Protein AF-A0A837I9F8-F1 (afdb_monomer_lite)

Secondary structure (DSSP, 8-state):
--GGGEEEEEEGGGTSTTS---EEEEEEEE-SHHHHHHHHHHHHHTT--EEEESS-TT----TT-EEEEEEEE-B--EEE-------PPPPP--PPPPTT---TT------GGGG----TTSPP--EEE-TBSBHHHHHHHHHHTT--S-GGGTT--SBHHHHHHHT-EETTEEGGGG--EEEEE-TTS-EEEEEGGGS--BTTB-THHHH--B-

Foldseek 3Di:
DPPVQKDAFCACLVQAPVSHAGGERIEHEDAEPVSVLVVLVVQVVVVFDEDEFESNDPDDHHRVHDGGYYYHLAHYDKDWDDDDDPDDDDDDDDDDDDPPPPPPPPDDDDQLVVVDDDPVVPDDIDMDTTQNYWLQVVQVVCVVVVHDDSVQCPPPGTGNQQCLAQQDGGRPDTNLVSAQWDWKQAPVSDIDIGGSVRQPDDHRHTPCVPRVIGD

Sequence (215 aa):
MGPERVKLDEPLSSHTTLKIGGPADLFYEAKNSGELIKAVRLARSFEVPVTVIAGGSNVLVGDLGIRGLTVANRGGKIEIREKKFLGFRKNKVIEVDSRWMVSNKGTMKYDFSDLDYDESDFPEVEVSIGSGVNLQLAMDKLFDEGITGLQWYARIPGSLGGAVFNNIHGGNHVFFEIVKDVVVLTQHGDVMKIPVKSMRFEYDKSRLQTSGEIV

pLDDT: mean 88.31, std 14.55, range [45.41, 98.62]

Structure (mmCIF, N/CA/C/O backbone):
data_AF-A0A837I9F8-F1
#
_entry.id   AF-A0A837I9F8-F1
#
loop_
_atom_site.group_PDB
_atom_site.id
_atom_site.type_symbol
_atom_site.label_atom_id
_atom_site.label_alt_id
_atom_site.label_comp_id
_atom_site.label_asym_id
_atom_site.label_entity_id
_atom_site.label_seq_id
_atom_site.pdbx_PDB_ins_code
_atom_site.Cartn_x
_atom_site.Cartn_y
_atom_site.Cartn_z
_atom_site.occupancy
_atom_site.B_iso_or_equiv
_atom_site.auth_seq_id
_atom_site.auth_comp_id
_atom_site.auth_asym_id
_atom_site.auth_atom_id
_atom_site.pdbx_PDB_model_num
ATOM 1 N N . MET A 1 1 ? -20.574 -3.757 4.049 1.00 59.03 1 MET A N 1
ATOM 2 C CA . MET A 1 1 ? -19.634 -4.369 5.006 1.00 59.03 1 MET A CA 1
ATOM 3 C C . MET A 1 1 ? -20.469 -5.372 5.773 1.00 59.03 1 MET A C 1
ATOM 5 O O . MET A 1 1 ? -21.493 -4.953 6.293 1.00 59.03 1 MET A O 1
ATOM 9 N N . GLY A 1 2 ? -20.168 -6.669 5.715 1.00 66.44 2 GLY A N 1
ATOM 10 C CA . GLY A 1 2 ? -20.885 -7.627 6.564 1.00 66.44 2 GLY A CA 1
ATOM 11 C C . GLY A 1 2 ? -20.528 -7.342 8.028 1.00 66.44 2 GLY A C 1
ATOM 12 O O . GLY A 1 2 ? -19.338 -7.126 8.286 1.00 66.44 2 GLY A O 1
ATOM 13 N N . PRO A 1 3 ? -21.497 -7.241 8.956 1.00 65.94 3 PRO A N 1
ATOM 14 C CA . PRO A 1 3 ? -21.232 -6.885 10.353 1.00 65.94 3 PRO A CA 1
ATOM 15 C C . PRO A 1 3 ? -20.242 -7.846 11.029 1.00 65.94 3 PRO A C 1
ATOM 17 O O . PRO A 1 3 ? -19.441 -7.419 11.850 1.00 65.94 3 PRO A O 1
ATOM 20 N N . GLU A 1 4 ? -20.201 -9.109 10.607 1.00 79.25 4 GLU A N 1
ATOM 21 C CA . GLU A 1 4 ? -19.287 -10.141 11.109 1.00 79.25 4 GLU A CA 1
ATOM 22 C C . GLU A 1 4 ? -17.805 -9.949 10.730 1.00 79.25 4 GLU A C 1
ATOM 24 O O . GLU A 1 4 ? -16.941 -10.664 11.232 1.00 79.25 4 GLU A O 1
ATOM 29 N N . ARG A 1 5 ? -17.486 -9.005 9.832 1.00 90.19 5 ARG A N 1
ATOM 30 C CA . ARG A 1 5 ? -16.109 -8.750 9.359 1.00 90.19 5 ARG A CA 1
ATOM 31 C C . ARG A 1 5 ? -15.437 -7.545 10.014 1.00 90.19 5 ARG A C 1
ATOM 33 O O . ARG A 1 5 ? -14.271 -7.286 9.714 1.00 90.19 5 ARG A O 1
ATOM 40 N N . VAL A 1 6 ? -16.160 -6.794 10.843 1.00 95.00 6 VAL A N 1
ATOM 41 C CA . VAL A 1 6 ? -15.595 -5.682 11.613 1.00 95.00 6 VAL A CA 1
ATOM 42 C C . VAL A 1 6 ? -15.223 -6.205 12.991 1.00 95.00 6 VAL A C 1
ATOM 44 O O . VAL A 1 6 ? -16.051 -6.804 13.672 1.00 95.00 6 VAL A O 1
ATOM 47 N N . LYS A 1 7 ? -13.972 -5.996 13.390 1.00 96.75 7 LYS A N 1
ATOM 48 C CA . LYS A 1 7 ? -13.473 -6.387 14.708 1.00 96.75 7 LYS A CA 1
ATOM 49 C C . LYS A 1 7 ? -13.392 -5.168 15.616 1.00 96.75 7 LYS A C 1
ATOM 51 O O . LYS A 1 7 ? -13.031 -4.091 15.146 1.00 96.75 7 LYS A O 1
ATOM 56 N N . LEU A 1 8 ? -13.725 -5.359 16.886 1.00 97.31 8 LEU A N 1
ATOM 57 C CA . LEU A 1 8 ? -13.592 -4.346 17.930 1.00 97.31 8 LEU A CA 1
ATOM 58 C C . LEU A 1 8 ? -12.292 -4.568 18.695 1.00 97.31 8 LEU A C 1
ATOM 60 O O . LEU A 1 8 ? -11.923 -5.720 18.927 1.00 97.31 8 LEU A O 1
ATOM 64 N N . ASP A 1 9 ? -11.630 -3.474 19.068 1.00 97.94 9 ASP A N 1
ATOM 65 C CA . ASP A 1 9 ? -10.395 -3.464 19.862 1.00 97.94 9 ASP A CA 1
ATOM 66 C C . ASP A 1 9 ? -9.298 -4.407 19.319 1.00 97.94 9 ASP A C 1
ATOM 68 O O . ASP A 1 9 ? -8.565 -5.052 20.070 1.00 97.94 9 ASP A O 1
ATOM 72 N N . GLU A 1 10 ? -9.175 -4.504 17.989 1.00 98.00 10 GLU A N 1
ATOM 73 C CA . GLU A 1 10 ? -8.226 -5.424 17.351 1.00 98.00 10 GLU A CA 1
ATOM 74 C C . GLU A 1 10 ? -6.783 -4.938 17.579 1.00 98.00 10 GLU A C 1
ATOM 76 O O . GLU A 1 10 ? -6.450 -3.815 17.184 1.00 98.00 10 GLU A O 1
ATOM 81 N N . PRO A 1 11 ? -5.889 -5.762 18.154 1.00 98.31 11 PRO A N 1
ATOM 82 C CA . PRO A 1 11 ? -4.515 -5.359 18.431 1.00 98.31 11 PRO A CA 1
ATOM 83 C C . PRO A 1 11 ? -3.708 -5.190 17.138 1.00 98.31 11 PRO A C 1
ATOM 85 O O . PRO A 1 11 ? -3.421 -6.158 16.424 1.00 98.31 11 PRO A O 1
ATOM 88 N N . LEU A 1 12 ? -3.264 -3.962 16.857 1.00 98.38 12 LEU A N 1
ATOM 89 C CA . LEU A 1 12 ? -2.523 -3.641 15.634 1.00 98.38 12 LEU A CA 1
ATOM 90 C C . LEU A 1 12 ? -1.122 -4.261 15.587 1.00 98.38 12 LEU A C 1
ATOM 92 O O . LEU A 1 12 ? -0.580 -4.427 14.495 1.00 98.38 12 LEU A O 1
ATOM 96 N N . SER A 1 13 ? -0.578 -4.723 16.713 1.00 97.88 13 SER A N 1
ATOM 97 C CA . SER A 1 13 ? 0.621 -5.576 16.757 1.00 97.88 13 SER A CA 1
ATOM 98 C C . SER A 1 13 ? 0.509 -6.840 15.890 1.00 97.88 13 SER A C 1
ATOM 100 O O . SER A 1 13 ? 1.507 -7.309 15.338 1.00 97.88 13 SER A O 1
ATOM 102 N N . SER A 1 14 ? -0.703 -7.358 15.667 1.00 97.06 14 SER A N 1
ATOM 103 C CA . SER A 1 14 ? -0.945 -8.485 14.750 1.00 97.06 14 SER A CA 1
ATOM 104 C C . SER A 1 14 ? -0.844 -8.092 13.269 1.00 97.06 14 SER A C 1
ATOM 106 O O . SER A 1 14 ? -0.724 -8.957 12.396 1.00 97.06 14 SER A O 1
ATOM 108 N N . HIS A 1 15 ? -0.852 -6.792 12.970 1.00 96.75 15 HIS A N 1
ATOM 109 C CA . HIS A 1 15 ? -0.952 -6.227 11.623 1.00 96.75 15 HIS A CA 1
ATOM 110 C C . HIS A 1 15 ? 0.253 -5.374 11.207 1.00 96.75 15 HIS A C 1
ATOM 112 O O . HIS A 1 15 ? 0.312 -4.964 10.048 1.00 96.75 15 HIS A O 1
ATOM 118 N N . THR A 1 16 ? 1.213 -5.143 12.104 1.00 96.75 16 THR A N 1
ATOM 119 C CA . THR A 1 16 ? 2.482 -4.461 11.816 1.00 96.75 16 THR A CA 1
ATOM 120 C C . THR A 1 16 ? 3.640 -5.454 11.719 1.00 96.75 16 THR A C 1
ATOM 122 O O . THR A 1 16 ? 3.614 -6.550 12.292 1.00 96.75 16 THR A O 1
ATOM 125 N N . THR A 1 17 ? 4.687 -5.091 10.975 1.00 95.50 17 THR A N 1
ATOM 126 C CA . THR A 1 17 ? 5.915 -5.905 10.894 1.00 95.50 17 THR A CA 1
ATOM 127 C C . THR A 1 17 ? 6.722 -5.852 12.184 1.00 95.50 17 THR A C 1
ATOM 129 O O . THR A 1 17 ? 7.314 -6.857 12.563 1.00 95.50 17 THR A O 1
ATOM 132 N N . LEU A 1 18 ? 6.689 -4.713 12.883 1.00 95.94 18 LEU A N 1
ATOM 133 C CA . LEU A 1 18 ? 7.364 -4.504 14.165 1.00 95.94 18 LEU A CA 1
ATOM 134 C C . LEU A 1 18 ? 6.710 -5.256 15.334 1.00 95.94 18 LEU A C 1
ATOM 136 O O . LEU A 1 18 ? 7.296 -5.312 16.409 1.00 95.94 18 LEU A O 1
ATOM 140 N N . LYS A 1 19 ? 5.519 -5.841 15.137 1.00 96.62 19 LYS A N 1
ATOM 141 C CA . LYS A 1 19 ? 4.766 -6.569 16.175 1.00 96.62 19 LYS A CA 1
ATOM 142 C C . LYS A 1 19 ? 4.435 -5.724 17.404 1.00 96.62 19 LYS A C 1
ATOM 144 O O . LYS A 1 19 ? 4.319 -6.233 18.513 1.00 96.62 19 LYS A O 1
ATOM 149 N N . ILE A 1 20 ? 4.214 -4.437 17.168 1.00 95.56 20 ILE A N 1
ATOM 150 C CA . ILE A 1 20 ? 3.802 -3.441 18.159 1.00 95.56 20 ILE A CA 1
ATOM 151 C C . ILE A 1 20 ? 2.580 -2.676 17.653 1.00 95.56 20 ILE A C 1
ATOM 153 O O . ILE A 1 20 ? 2.329 -2.618 16.444 1.00 95.56 20 ILE A O 1
ATOM 157 N N . GLY A 1 21 ? 1.823 -2.103 18.583 1.00 97.81 21 GLY A N 1
ATOM 158 C CA . GLY A 1 21 ? 0.601 -1.364 18.297 1.00 97.81 21 GLY A CA 1
ATOM 159 C C . GLY A 1 21 ? -0.558 -1.801 19.174 1.00 97.81 21 GLY A C 1
ATOM 160 O O . GLY A 1 21 ? -0.889 -2.988 19.223 1.00 97.81 21 GLY A O 1
ATOM 161 N N . GLY A 1 22 ? -1.173 -0.817 19.828 1.00 98.31 22 GLY A N 1
ATOM 162 C CA . GLY A 1 22 ? -2.395 -0.971 20.606 1.00 98.31 22 GLY A CA 1
ATOM 163 C C . GLY A 1 22 ? -3.637 -1.277 19.757 1.00 98.31 22 GLY A C 1
ATOM 164 O O . GLY A 1 22 ? -3.526 -1.583 18.565 1.00 98.31 22 GLY A O 1
ATOM 165 N N . PRO A 1 23 ? -4.833 -1.205 20.357 1.00 98.62 23 PRO A N 1
ATOM 166 C CA . PRO A 1 23 ? -6.074 -1.590 19.696 1.00 98.62 23 PRO A CA 1
ATOM 167 C C . PRO A 1 23 ? -6.529 -0.577 18.633 1.00 98.62 23 PRO A C 1
ATOM 169 O O . PRO A 1 23 ? -6.418 0.635 18.809 1.00 98.62 23 PRO A O 1
ATOM 172 N N . ALA A 1 24 ? -7.093 -1.065 17.534 1.00 98.50 24 ALA A N 1
ATOM 173 C CA . ALA A 1 24 ? -7.967 -0.270 16.677 1.00 98.50 24 ALA A CA 1
ATOM 174 C C . ALA A 1 24 ? -9.415 -0.407 17.161 1.00 98.50 24 ALA A C 1
ATOM 176 O O . ALA A 1 24 ? -9.890 -1.533 17.303 1.00 98.50 24 ALA A O 1
ATOM 177 N N . ASP A 1 25 ? -10.130 0.708 17.342 1.00 98.38 25 ASP A N 1
ATOM 178 C CA . ASP A 1 25 ? -11.531 0.694 17.816 1.00 98.38 25 ASP A CA 1
ATOM 179 C C . ASP A 1 25 ? -12.403 -0.180 16.929 1.00 98.38 25 ASP A C 1
ATOM 181 O O . ASP A 1 25 ? -13.210 -0.981 17.393 1.00 98.38 25 ASP A O 1
ATOM 185 N N . LEU A 1 26 ? -12.226 0.023 15.626 1.00 98.00 26 LEU A N 1
ATOM 186 C CA . LEU A 1 26 ? -12.870 -0.703 14.559 1.00 98.00 26 LEU A CA 1
ATOM 187 C C . LEU A 1 26 ? -11.772 -1.115 13.591 1.00 98.00 26 LEU A C 1
ATOM 189 O O . LEU A 1 26 ? -11.066 -0.272 13.036 1.00 98.00 26 LEU A O 1
ATOM 193 N N . PHE A 1 27 ? -11.652 -2.409 13.345 1.00 98.06 27 PHE A N 1
ATOM 194 C CA . PHE A 1 27 ? -10.737 -2.949 12.356 1.00 98.06 27 PHE A CA 1
ATOM 195 C C . PHE A 1 27 ? -11.509 -3.656 11.250 1.00 98.06 27 PHE A C 1
ATOM 197 O O . PHE A 1 27 ? -12.353 -4.518 11.506 1.00 98.06 27 PHE A O 1
ATOM 204 N N . TYR A 1 28 ? -11.202 -3.308 10.003 1.00 97.62 28 TYR A N 1
ATOM 205 C CA . TYR A 1 28 ? -11.796 -3.931 8.828 1.00 97.62 28 TYR A CA 1
ATOM 206 C C . TYR A 1 28 ? -10.726 -4.302 7.805 1.00 97.62 28 TYR A C 1
ATOM 208 O O . TYR A 1 28 ? -9.924 -3.470 7.390 1.00 97.62 28 TYR A O 1
ATOM 216 N N . GLU A 1 29 ? -10.745 -5.548 7.339 1.00 96.81 29 GLU A N 1
ATOM 217 C CA . GLU A 1 29 ? -9.885 -5.990 6.242 1.00 96.81 29 GLU A CA 1
ATOM 218 C C . GLU A 1 29 ? -10.623 -5.860 4.904 1.00 96.81 29 GLU A C 1
ATOM 220 O O . GLU A 1 29 ? -11.593 -6.584 4.643 1.00 96.81 29 GLU A O 1
ATOM 225 N N . ALA A 1 30 ? -10.153 -4.945 4.053 1.00 96.31 30 ALA A N 1
ATOM 226 C CA . ALA A 1 30 ? -10.671 -4.720 2.710 1.00 96.31 30 ALA A CA 1
ATOM 227 C C . ALA A 1 30 ? -9.910 -5.577 1.692 1.00 96.31 30 ALA A C 1
ATOM 229 O O . ALA A 1 30 ? -8.696 -5.445 1.545 1.00 96.31 30 ALA A O 1
ATOM 230 N N . LYS A 1 31 ? -10.635 -6.422 0.951 1.00 94.38 31 LYS A N 1
ATOM 231 C CA . LYS A 1 31 ? -10.039 -7.387 0.003 1.00 94.38 31 LYS A CA 1
ATOM 232 C C . LYS A 1 31 ? -9.894 -6.870 -1.428 1.00 94.38 31 LYS A C 1
ATOM 234 O O . LYS A 1 31 ? -9.344 -7.548 -2.293 1.00 94.38 31 LYS A O 1
ATOM 239 N N . ASN A 1 32 ? -10.459 -5.701 -1.707 1.00 93.88 32 ASN A N 1
ATOM 240 C CA . ASN A 1 32 ? -10.427 -5.038 -3.006 1.00 93.88 32 ASN A CA 1
ATOM 241 C C . ASN A 1 32 ? -10.797 -3.554 -2.853 1.00 93.88 32 ASN A C 1
ATOM 243 O O . ASN A 1 32 ? -11.325 -3.135 -1.820 1.00 93.88 32 ASN A O 1
ATOM 247 N N . SER A 1 33 ? -10.575 -2.778 -3.916 1.00 93.56 33 SER A N 1
ATOM 248 C CA . SER A 1 33 ? -10.879 -1.343 -3.963 1.00 93.56 33 SER A CA 1
ATOM 249 C C . SER A 1 33 ? -12.346 -1.033 -3.664 1.00 93.56 33 SER A C 1
ATOM 251 O O . SER A 1 33 ? -12.639 -0.080 -2.950 1.00 93.56 33 SER A O 1
ATOM 253 N N . GLY A 1 34 ? -13.281 -1.859 -4.140 1.00 94.81 34 GLY A N 1
ATOM 254 C CA . GLY A 1 34 ? -14.707 -1.682 -3.871 1.00 94.81 34 GLY A CA 1
ATOM 255 C C . GLY A 1 34 ? -15.046 -1.771 -2.382 1.00 94.81 34 GLY A C 1
ATOM 256 O O . GLY A 1 34 ? -15.833 -0.968 -1.883 1.00 94.81 34 GLY A O 1
ATOM 257 N N . GLU A 1 35 ? -14.450 -2.718 -1.657 1.00 95.81 35 GLU A N 1
ATOM 258 C CA . GLU A 1 35 ? -14.602 -2.824 -0.202 1.00 95.81 35 GLU A CA 1
ATOM 259 C C . GLU A 1 35 ? -13.947 -1.654 0.537 1.00 95.81 35 GLU A C 1
ATOM 261 O O . GLU A 1 35 ? -14.573 -1.102 1.440 1.00 95.81 35 GLU A O 1
ATOM 266 N N . LEU A 1 36 ? -12.738 -1.251 0.132 1.00 96.25 36 LEU A N 1
ATOM 267 C CA . LEU A 1 36 ? -12.031 -0.106 0.714 1.00 96.25 36 LEU A CA 1
ATOM 268 C C . LEU A 1 36 ? -12.856 1.178 0.570 1.00 96.25 36 LEU A C 1
ATOM 270 O O . LEU A 1 36 ? -13.140 1.847 1.560 1.00 96.25 36 LEU A O 1
ATOM 274 N N . ILE A 1 37 ? -13.311 1.481 -0.648 1.00 96.56 37 ILE A N 1
ATOM 275 C CA . ILE A 1 37 ? -14.110 2.676 -0.947 1.00 96.56 37 ILE A CA 1
ATOM 276 C C . ILE A 1 37 ? -15.401 2.679 -0.130 1.00 96.56 37 ILE A C 1
ATOM 278 O O . ILE A 1 37 ? -15.757 3.699 0.460 1.00 96.56 37 ILE A O 1
ATOM 282 N N . LYS A 1 38 ? -16.103 1.541 -0.068 1.00 96.06 38 LYS A N 1
ATOM 283 C CA . LYS A 1 38 ? -17.331 1.414 0.728 1.00 96.06 38 LYS A CA 1
ATOM 284 C C . LYS A 1 38 ? -17.066 1.656 2.214 1.00 96.06 38 LYS A C 1
ATOM 286 O O . LYS A 1 38 ? -17.840 2.375 2.836 1.00 96.06 38 LYS A O 1
ATOM 291 N N . ALA A 1 39 ? -15.990 1.090 2.764 1.00 95.88 39 ALA A N 1
ATOM 292 C CA . ALA A 1 39 ? -15.633 1.247 4.171 1.00 95.88 39 ALA A CA 1
ATOM 293 C C . ALA A 1 39 ? -15.299 2.698 4.530 1.00 95.88 39 ALA A C 1
ATOM 295 O O . ALA A 1 39 ? -15.852 3.241 5.484 1.00 95.88 39 ALA A O 1
ATOM 296 N N . VAL A 1 40 ? -14.465 3.348 3.717 1.00 96.56 40 VAL A N 1
ATOM 297 C CA . VAL A 1 40 ? -14.077 4.748 3.921 1.00 96.56 40 VAL A CA 1
ATOM 298 C C . VAL A 1 40 ? -15.288 5.674 3.817 1.00 96.56 40 VAL A C 1
ATOM 300 O O . VAL A 1 40 ? -15.482 6.524 4.683 1.00 96.56 40 VAL A O 1
ATOM 303 N N . ARG A 1 41 ? -16.124 5.516 2.779 1.00 96.69 41 ARG A N 1
ATOM 304 C CA . ARG A 1 41 ? -17.326 6.349 2.596 1.00 96.69 41 ARG A CA 1
ATOM 305 C C . ARG A 1 41 ? -18.302 6.195 3.758 1.00 96.69 41 ARG A C 1
ATOM 307 O O . ARG A 1 41 ? -18.824 7.197 4.236 1.00 96.69 41 ARG A O 1
ATOM 314 N N . LEU A 1 42 ? -18.520 4.964 4.223 1.00 95.38 42 LEU A N 1
ATOM 315 C CA . LEU A 1 42 ? -19.411 4.703 5.349 1.00 95.38 42 LEU A CA 1
ATOM 316 C C . LEU A 1 42 ? -18.896 5.368 6.627 1.00 95.38 42 LEU A C 1
ATOM 318 O O . LEU A 1 42 ? -19.636 6.120 7.250 1.00 95.38 42 LEU A O 1
ATOM 322 N N . ALA A 1 43 ? -17.627 5.157 6.982 1.00 95.62 43 ALA A N 1
ATOM 323 C CA . ALA A 1 43 ? -17.039 5.769 8.172 1.00 95.62 43 ALA A CA 1
ATOM 324 C C . ALA A 1 43 ? -17.124 7.301 8.13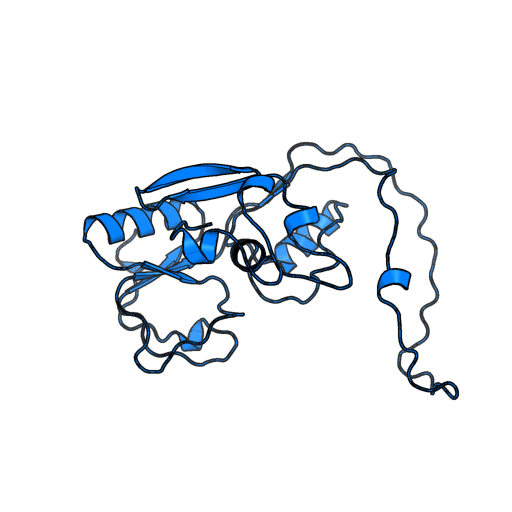1 1.00 95.62 43 ALA A C 1
ATOM 326 O O . ALA A 1 43 ? -17.587 7.914 9.089 1.00 95.62 43 ALA A O 1
ATOM 327 N N . ARG A 1 44 ? -16.796 7.912 6.985 1.00 94.50 44 ARG A N 1
ATOM 328 C CA . ARG A 1 44 ? -16.914 9.365 6.803 1.00 94.50 44 ARG A CA 1
ATOM 329 C C . ARG A 1 44 ? -18.349 9.875 6.925 1.00 94.50 44 ARG A C 1
ATOM 331 O O . ARG A 1 44 ? -18.540 10.956 7.464 1.00 94.50 44 ARG A O 1
ATOM 338 N N . SER A 1 45 ? -19.353 9.112 6.481 1.00 95.56 45 SER A N 1
ATOM 339 C CA . SER A 1 45 ? -20.765 9.509 6.630 1.00 95.56 45 SER A CA 1
ATOM 340 C C . SER A 1 45 ? -21.252 9.545 8.084 1.00 95.56 45 SER A C 1
ATOM 342 O O . SER A 1 45 ? -22.249 10.197 8.368 1.00 95.56 45 SER A O 1
ATOM 344 N N . PHE A 1 46 ? -20.533 8.878 8.991 1.00 95.94 46 PHE A N 1
ATOM 345 C CA . PHE A 1 46 ? -20.757 8.910 10.438 1.00 95.94 46 PHE A CA 1
ATOM 346 C C . PHE A 1 46 ? -19.695 9.734 11.181 1.00 95.94 46 PHE A C 1
ATOM 348 O O . PHE A 1 46 ? -19.568 9.601 12.394 1.00 95.94 46 PHE A O 1
ATOM 355 N N . GLU A 1 47 ? -18.896 10.532 10.462 1.00 96.31 47 GLU A N 1
ATOM 356 C CA . GLU A 1 47 ? -17.818 11.355 11.033 1.00 96.31 47 GLU A CA 1
ATOM 357 C C . GLU A 1 47 ? -16.765 10.545 11.816 1.00 96.31 47 GLU A C 1
ATOM 359 O O . GLU A 1 47 ? -16.053 11.063 12.676 1.00 96.31 47 GLU A O 1
ATOM 364 N N . VAL A 1 48 ? -16.622 9.257 11.493 1.00 96.75 48 VAL A N 1
ATOM 365 C CA . VAL A 1 48 ? -15.619 8.376 12.095 1.00 96.75 48 VAL A CA 1
ATOM 366 C C . VAL A 1 48 ? -14.285 8.574 11.366 1.00 96.75 48 VAL A C 1
ATOM 368 O O . VAL A 1 48 ? -14.234 8.397 10.141 1.00 96.75 48 VAL A O 1
ATOM 371 N N . PRO A 1 49 ? -13.186 8.906 12.074 1.00 96.38 49 PRO A N 1
ATOM 372 C CA . PRO A 1 49 ? -11.878 9.054 11.449 1.00 96.38 49 PRO A CA 1
ATOM 373 C C . PRO A 1 49 ? -11.407 7.717 10.875 1.00 96.38 49 PRO A C 1
ATOM 375 O O . PRO A 1 49 ? -11.667 6.654 11.440 1.00 96.38 49 PRO A O 1
ATOM 378 N N . VAL A 1 50 ? -10.719 7.775 9.734 1.00 97.19 50 VAL A N 1
ATOM 379 C CA . VAL A 1 50 ? -10.254 6.584 9.018 1.00 97.19 50 VAL A CA 1
ATOM 380 C C . VAL A 1 50 ? -8.742 6.600 8.906 1.00 97.19 50 VAL A C 1
ATOM 382 O O . VAL A 1 50 ? -8.171 7.555 8.384 1.00 97.19 50 VAL A O 1
ATOM 385 N N . THR A 1 51 ? -8.113 5.503 9.314 1.00 97.69 51 THR A N 1
ATOM 386 C CA . THR A 1 51 ? -6.708 5.217 9.019 1.00 97.69 51 THR A CA 1
ATOM 387 C C . THR A 1 51 ? -6.627 4.015 8.094 1.00 97.69 51 THR A C 1
ATOM 389 O O . THR A 1 51 ? -7.221 2.973 8.363 1.00 97.69 51 THR A O 1
ATOM 392 N N . VAL A 1 52 ? -5.886 4.137 6.995 1.00 97.44 52 VAL A N 1
ATOM 393 C CA . VAL A 1 52 ? -5.637 3.012 6.090 1.00 97.44 52 VAL A CA 1
ATOM 394 C C . VAL A 1 52 ? -4.237 2.483 6.343 1.00 97.44 52 VAL A C 1
ATOM 396 O O . VAL A 1 52 ? -3.260 3.224 6.283 1.00 97.44 52 VAL A O 1
ATOM 399 N N . ILE A 1 53 ? -4.145 1.184 6.595 1.00 96.56 53 ILE A N 1
ATOM 400 C CA . ILE A 1 53 ? -2.887 0.443 6.609 1.00 96.56 53 ILE A CA 1
ATOM 401 C C . ILE A 1 53 ? -2.953 -0.654 5.550 1.00 96.56 53 ILE A C 1
ATOM 403 O O . ILE A 1 53 ? -4.024 -1.021 5.080 1.00 96.56 53 ILE A O 1
ATOM 407 N N . ALA A 1 54 ? -1.809 -1.207 5.170 1.00 94.75 54 ALA A N 1
ATOM 408 C CA . ALA A 1 54 ? -1.761 -2.386 4.308 1.00 94.75 54 ALA A CA 1
ATOM 409 C C . ALA A 1 54 ? -1.098 -3.558 5.042 1.00 94.75 54 ALA A C 1
ATOM 411 O O . ALA A 1 54 ? -1.698 -4.173 5.926 1.00 94.75 54 ALA A O 1
ATOM 412 N N . GLY A 1 55 ? 0.164 -3.844 4.708 1.00 91.12 55 GLY A N 1
ATOM 413 C CA . GLY A 1 55 ? 0.996 -4.822 5.415 1.00 91.12 55 GLY A CA 1
ATOM 414 C C . GLY A 1 55 ? 1.649 -4.293 6.697 1.00 91.12 55 GLY A C 1
ATOM 415 O O . GLY A 1 55 ? 2.320 -5.059 7.377 1.00 91.12 55 GLY A O 1
ATOM 416 N N . GLY A 1 56 ? 1.496 -2.998 7.002 1.00 95.25 56 GLY A N 1
ATOM 417 C CA . GLY A 1 56 ? 2.041 -2.386 8.216 1.00 95.25 56 GLY A CA 1
ATOM 418 C C . GLY A 1 56 ? 3.572 -2.424 8.309 1.00 95.25 56 GLY A C 1
ATOM 419 O O . GLY A 1 56 ? 4.106 -2.514 9.411 1.00 95.25 56 GLY A O 1
ATOM 420 N N . SER A 1 57 ? 4.272 -2.398 7.166 1.00 96.38 57 SER A N 1
ATOM 421 C CA . SER A 1 57 ? 5.737 -2.497 7.096 1.00 96.38 57 SER A CA 1
ATOM 422 C C . SER A 1 57 ? 6.487 -1.191 7.348 1.00 96.38 57 SER A C 1
ATOM 424 O O . SER A 1 57 ? 7.680 -1.238 7.626 1.00 96.38 57 SER A O 1
ATOM 426 N N . ASN A 1 58 ? 5.793 -0.053 7.270 1.00 96.12 58 ASN A N 1
ATOM 427 C CA . ASN A 1 58 ? 6.356 1.283 7.459 1.00 96.12 58 ASN A CA 1
ATOM 428 C C . ASN A 1 58 ? 5.468 2.141 8.377 1.00 96.12 58 ASN A C 1
ATOM 430 O O . ASN A 1 58 ? 5.130 3.276 8.057 1.00 96.12 58 ASN A O 1
ATOM 434 N N . VAL A 1 59 ? 4.983 1.557 9.476 1.00 95.56 59 VAL A N 1
ATOM 435 C CA . VAL A 1 59 ? 4.158 2.267 10.463 1.00 95.56 59 VAL A CA 1
ATOM 436 C C . VAL A 1 59 ? 4.615 1.931 11.875 1.00 95.56 59 VAL A C 1
ATOM 438 O O . VAL A 1 59 ? 4.988 0.794 12.165 1.00 95.56 59 VAL A O 1
ATOM 441 N N . LEU A 1 60 ? 4.534 2.927 12.755 1.00 96.75 60 LEU A N 1
ATOM 442 C CA . LEU A 1 60 ? 4.754 2.792 14.188 1.00 96.75 60 LEU A CA 1
ATOM 443 C C . LEU A 1 60 ? 3.455 3.156 14.904 1.00 96.75 60 LEU A C 1
ATOM 445 O O . LEU A 1 60 ? 3.032 4.309 14.885 1.00 96.75 60 LEU A O 1
ATOM 449 N N . VAL A 1 61 ? 2.811 2.161 15.505 1.00 97.62 61 VAL A N 1
ATOM 450 C CA . VAL A 1 61 ? 1.552 2.342 16.229 1.00 97.62 61 VAL A CA 1
ATOM 451 C C . VAL A 1 61 ? 1.855 2.313 17.722 1.00 97.62 61 VAL A C 1
ATOM 453 O O . VAL A 1 61 ? 2.481 1.369 18.200 1.00 97.62 61 VAL A O 1
ATOM 456 N N . GLY A 1 62 ? 1.433 3.348 18.448 1.00 97.81 62 GLY A N 1
ATOM 457 C CA . GLY A 1 62 ? 1.595 3.417 19.901 1.00 97.81 62 GLY A CA 1
ATOM 458 C C . GLY A 1 62 ? 0.634 2.491 20.653 1.00 97.81 62 GLY A C 1
ATOM 459 O O . GLY A 1 62 ? -0.341 1.992 20.089 1.00 97.81 62 GLY A O 1
ATOM 460 N N . ASP A 1 63 ? 0.874 2.300 21.949 1.00 97.94 63 ASP A N 1
ATOM 461 C CA . ASP A 1 63 ? 0.092 1.382 22.796 1.00 97.94 63 ASP A CA 1
ATOM 462 C C . ASP A 1 63 ? -1.364 1.823 23.006 1.00 97.94 63 ASP A C 1
ATOM 464 O O . ASP A 1 63 ? -2.235 0.994 23.256 1.00 97.94 63 ASP A O 1
ATOM 468 N N . LEU A 1 64 ? -1.651 3.119 22.844 1.00 98.06 64 LEU A N 1
ATOM 469 C CA . LEU A 1 64 ? -3.021 3.649 22.851 1.00 98.06 64 LEU A CA 1
ATOM 470 C C . LEU A 1 64 ? -3.808 3.297 21.578 1.00 98.06 64 LEU A C 1
ATOM 472 O O . LEU A 1 64 ? -5.019 3.511 21.532 1.00 98.06 64 LEU A O 1
ATOM 476 N N . GLY A 1 65 ? -3.133 2.759 20.558 1.00 98.00 65 GLY A N 1
ATOM 477 C CA . GLY A 1 65 ? -3.761 2.297 19.330 1.00 98.00 65 GLY A CA 1
ATOM 478 C C . GLY A 1 65 ? -4.239 3.421 18.411 1.00 98.00 65 GLY A C 1
ATOM 479 O O . GLY A 1 65 ? -3.647 4.501 18.368 1.00 98.00 65 GLY A O 1
ATOM 480 N N . ILE A 1 66 ? -5.282 3.144 17.625 1.00 98.38 66 ILE A N 1
ATOM 481 C CA . ILE A 1 66 ? -5.817 4.059 16.606 1.00 98.38 66 ILE A CA 1
ATOM 482 C C . ILE A 1 66 ? -7.319 4.230 16.808 1.00 98.38 66 ILE A C 1
ATOM 484 O O . ILE A 1 66 ? -8.069 3.257 16.745 1.00 98.38 66 ILE A O 1
ATOM 488 N N . ARG A 1 67 ? -7.753 5.485 16.980 1.00 98.25 67 ARG A N 1
ATOM 489 C CA . ARG A 1 67 ? -9.172 5.819 17.124 1.00 98.25 67 ARG A CA 1
ATOM 490 C C . ARG A 1 67 ? -9.906 5.807 15.783 1.00 98.25 67 ARG A C 1
ATOM 492 O O . ARG A 1 67 ? -9.361 6.231 14.764 1.00 98.25 67 ARG A O 1
ATOM 499 N N . GLY A 1 68 ? -11.166 5.387 15.810 1.00 98.00 68 GLY A N 1
ATOM 500 C CA . GLY A 1 68 ? -12.031 5.255 14.642 1.00 98.00 68 GLY A CA 1
ATOM 501 C C . GLY A 1 68 ? -11.799 3.967 13.856 1.00 98.00 68 GLY A C 1
ATOM 502 O O . GLY A 1 68 ? -11.505 2.912 14.414 1.00 98.00 68 GLY A O 1
ATOM 503 N N . LEU A 1 69 ? -11.981 4.043 12.539 1.00 98.00 69 LEU A N 1
ATOM 504 C CA . LEU A 1 69 ? -11.870 2.893 11.650 1.00 98.00 69 LEU A CA 1
ATOM 505 C C . LEU A 1 69 ? -10.447 2.749 11.113 1.00 98.00 69 LEU A C 1
ATOM 507 O O . LEU A 1 69 ? -9.985 3.558 10.311 1.00 98.00 69 LEU A O 1
ATOM 511 N N . THR A 1 70 ? -9.792 1.648 11.464 1.00 98.50 70 THR A N 1
ATOM 512 C CA . THR A 1 70 ? -8.591 1.185 10.771 1.00 98.50 70 THR A CA 1
ATOM 513 C C . THR A 1 70 ? -8.975 0.200 9.670 1.00 98.50 70 THR A C 1
ATOM 515 O O . THR A 1 70 ? -9.544 -0.861 9.934 1.00 98.50 70 THR A O 1
ATOM 518 N N . VAL A 1 71 ? -8.650 0.531 8.419 1.00 97.81 71 VAL A N 1
ATOM 519 C CA . VAL A 1 71 ? -8.861 -0.356 7.269 1.00 97.81 71 VAL A CA 1
ATOM 520 C C . VAL A 1 71 ? -7.534 -0.954 6.824 1.00 97.81 71 VAL A C 1
ATOM 522 O O . VAL A 1 71 ? -6.656 -0.233 6.358 1.00 97.81 71 VAL A O 1
ATOM 525 N N . ALA A 1 72 ? -7.401 -2.276 6.908 1.00 97.38 72 ALA A N 1
ATOM 526 C CA . ALA A 1 72 ? -6.299 -3.004 6.293 1.00 97.38 72 ALA A CA 1
ATOM 527 C C . ALA A 1 72 ? -6.625 -3.306 4.821 1.00 97.38 72 ALA A C 1
ATOM 529 O O . ALA A 1 72 ? -7.424 -4.195 4.524 1.00 97.38 72 ALA A O 1
ATOM 530 N N . ASN A 1 73 ? -6.015 -2.571 3.894 1.00 97.31 73 ASN A N 1
ATOM 531 C CA . ASN A 1 73 ? -6.136 -2.785 2.453 1.00 97.31 73 ASN A CA 1
ATOM 532 C C . ASN A 1 73 ? -5.247 -3.963 2.018 1.00 97.31 73 ASN A C 1
ATOM 534 O O . ASN A 1 73 ? -4.022 -3.835 1.945 1.00 97.31 73 ASN A O 1
ATOM 538 N N . ARG A 1 74 ? -5.858 -5.127 1.778 1.00 94.19 74 ARG A N 1
ATOM 539 C CA . ARG A 1 74 ? -5.175 -6.405 1.532 1.00 94.19 74 ARG A CA 1
ATOM 540 C C . ARG A 1 74 ? -5.836 -7.151 0.382 1.00 94.19 74 ARG A C 1
ATOM 542 O O . ARG A 1 74 ? -6.772 -7.921 0.571 1.00 94.19 74 ARG A O 1
ATOM 549 N N . GLY A 1 75 ? -5.321 -6.938 -0.818 1.00 88.56 75 GLY A N 1
ATOM 550 C CA . GLY A 1 75 ? -5.818 -7.567 -2.033 1.00 88.56 75 GLY A CA 1
ATOM 551 C C . GLY A 1 75 ? -6.067 -6.571 -3.154 1.00 88.56 75 GLY A C 1
ATOM 552 O O . GLY A 1 75 ? -5.610 -5.431 -3.141 1.00 88.56 75 GLY A O 1
ATOM 553 N N . GLY A 1 76 ? -6.776 -7.035 -4.170 1.00 93.50 76 GLY A N 1
ATOM 554 C CA . GLY A 1 76 ? -6.912 -6.335 -5.435 1.00 93.50 76 GLY A CA 1
ATOM 555 C C . GLY A 1 76 ? -6.672 -7.284 -6.596 1.00 93.50 76 GLY A C 1
ATOM 556 O O . GLY A 1 76 ? -6.649 -8.502 -6.429 1.00 93.50 76 GLY A O 1
ATOM 557 N N . LYS A 1 77 ? -6.535 -6.705 -7.783 1.00 95.25 77 LYS A N 1
ATOM 558 C CA . LYS A 1 77 ? -6.316 -7.437 -9.027 1.00 95.25 77 LYS A CA 1
ATOM 559 C C . LYS A 1 77 ? -5.077 -6.897 -9.723 1.00 95.25 77 LYS A C 1
ATOM 561 O O . LYS A 1 77 ? -4.698 -5.750 -9.491 1.00 95.25 77 LYS A O 1
ATOM 566 N N . ILE A 1 78 ? -4.483 -7.743 -10.552 1.00 96.19 78 ILE A N 1
ATOM 567 C CA . ILE A 1 78 ? -3.455 -7.380 -11.523 1.00 96.19 78 ILE A CA 1
ATOM 568 C C . ILE A 1 78 ? -4.101 -7.588 -12.891 1.00 96.19 78 ILE A C 1
ATOM 570 O O . ILE A 1 78 ? -4.577 -8.685 -13.181 1.00 96.19 78 ILE A O 1
ATOM 574 N N . GLU A 1 79 ? -4.170 -6.537 -13.697 1.00 95.19 79 GLU A N 1
ATOM 575 C CA . GLU A 1 79 ? -4.754 -6.551 -15.038 1.00 95.19 79 GLU A CA 1
ATOM 576 C C . GLU A 1 79 ? -3.701 -6.075 -16.040 1.00 95.19 79 GLU A C 1
ATOM 578 O O . GLU A 1 79 ? -3.257 -4.928 -15.991 1.00 95.19 79 GLU A O 1
ATOM 583 N N . ILE A 1 80 ? -3.299 -6.964 -16.946 1.00 93.19 80 ILE A N 1
ATOM 584 C CA . ILE A 1 80 ? -2.335 -6.682 -18.015 1.00 93.19 80 ILE A CA 1
ATOM 585 C C . ILE A 1 80 ? -3.140 -6.312 -19.263 1.00 93.19 80 ILE A C 1
ATOM 587 O O . ILE A 1 80 ? -3.969 -7.106 -19.706 1.00 93.19 80 ILE A O 1
ATOM 591 N N . ARG A 1 81 ? -2.945 -5.104 -19.805 1.00 84.00 81 ARG A N 1
ATOM 592 C CA . ARG A 1 81 ? -3.832 -4.557 -20.849 1.00 84.00 81 ARG A CA 1
ATOM 593 C C . ARG A 1 81 ? -3.490 -5.019 -22.261 1.00 84.00 81 ARG A C 1
ATOM 595 O O . ARG A 1 81 ? -4.395 -5.408 -22.986 1.00 84.00 81 ARG A O 1
ATOM 602 N N . GLU A 1 82 ? -2.217 -5.035 -22.640 1.00 71.44 82 GLU A N 1
ATOM 603 C CA . GLU A 1 82 ? -1.761 -5.579 -23.924 1.00 71.44 82 GLU A CA 1
ATOM 604 C C . GLU A 1 82 ? -0.362 -6.176 -23.773 1.00 71.44 82 GLU A C 1
ATOM 606 O O . GLU A 1 82 ? 0.518 -5.558 -23.180 1.00 71.44 82 GLU A O 1
ATOM 611 N N . LYS A 1 83 ? -0.140 -7.368 -24.336 1.00 63.50 83 LYS A N 1
ATOM 612 C CA . LYS A 1 83 ? 1.188 -7.979 -24.438 1.00 63.50 83 LYS A CA 1
ATOM 613 C C . LYS A 1 83 ? 1.617 -8.034 -25.895 1.00 63.50 83 LYS A C 1
ATOM 615 O O . LYS A 1 83 ? 0.999 -8.738 -26.691 1.00 63.50 83 LYS A O 1
ATOM 620 N N . LYS A 1 84 ? 2.716 -7.364 -26.237 1.00 60.97 84 LYS A N 1
ATOM 621 C CA . LYS A 1 84 ? 3.435 -7.628 -27.488 1.00 60.97 84 LYS A CA 1
ATOM 622 C C . LYS A 1 84 ? 4.556 -8.614 -27.188 1.00 60.97 84 LYS A C 1
ATOM 624 O O . LYS A 1 84 ? 5.567 -8.252 -26.602 1.00 60.97 84 LYS A O 1
ATOM 629 N N . PHE A 1 85 ? 4.348 -9.879 -27.539 1.00 57.38 85 PHE A N 1
ATOM 630 C CA . PHE A 1 85 ? 5.351 -10.917 -27.317 1.00 57.38 85 PHE A CA 1
ATOM 631 C C . PHE A 1 85 ? 6.458 -10.806 -28.372 1.00 57.38 85 PHE A C 1
ATOM 633 O O . PHE A 1 85 ? 6.190 -10.973 -29.560 1.00 57.38 85 PHE A O 1
ATOM 640 N N . LEU A 1 86 ? 7.692 -10.526 -27.946 1.00 55.47 86 LEU A N 1
ATOM 641 C CA . LEU A 1 86 ? 8.843 -10.311 -28.839 1.00 55.47 86 LEU A CA 1
ATOM 642 C C . LEU A 1 86 ? 9.804 -11.513 -28.926 1.00 55.47 86 LEU A C 1
ATOM 644 O O . LEU A 1 86 ? 10.888 -11.409 -29.494 1.00 55.47 86 LEU A O 1
ATOM 648 N N . GLY A 1 87 ? 9.374 -12.687 -28.451 1.00 54.81 87 GLY A N 1
ATOM 649 C CA . GLY A 1 87 ? 10.174 -13.913 -28.478 1.00 54.81 87 GLY A CA 1
ATOM 650 C C . GLY A 1 87 ? 11.213 -13.980 -27.354 1.00 54.81 87 GLY A C 1
ATOM 651 O O . GLY A 1 87 ? 11.467 -13.009 -26.648 1.00 54.81 87 GLY A O 1
ATOM 652 N N . PHE A 1 88 ? 11.814 -15.156 -27.169 1.00 51.62 88 PHE A N 1
ATOM 653 C CA . PHE A 1 88 ? 12.857 -15.374 -26.165 1.00 51.62 88 PHE A CA 1
ATOM 654 C C . PHE A 1 88 ? 14.242 -15.061 -26.751 1.00 51.62 88 PHE A C 1
ATOM 656 O O . PHE A 1 88 ? 14.647 -15.676 -27.740 1.00 51.62 88 PHE A O 1
ATOM 663 N N . ARG A 1 89 ? 15.013 -14.162 -26.121 1.00 53.75 89 ARG A N 1
ATOM 664 C CA . ARG A 1 89 ? 16.469 -14.094 -26.343 1.00 53.75 89 ARG A CA 1
ATOM 665 C C . ARG A 1 89 ? 17.144 -15.207 -25.537 1.00 53.75 89 ARG A C 1
ATOM 667 O O . ARG A 1 89 ? 16.758 -15.498 -24.411 1.00 53.75 89 ARG A O 1
ATOM 674 N N . LYS A 1 90 ? 18.147 -15.856 -26.134 1.00 48.41 90 LYS A N 1
ATOM 675 C CA . LYS A 1 90 ? 18.945 -16.911 -25.490 1.00 48.41 90 LYS A CA 1
ATOM 676 C C . LYS A 1 90 ? 19.547 -16.365 -24.188 1.00 48.41 90 LYS A C 1
ATOM 678 O O . LYS A 1 90 ? 20.270 -15.373 -24.235 1.00 48.41 90 LYS A O 1
ATOM 683 N N . ASN A 1 91 ? 19.282 -17.019 -23.057 1.00 55.56 91 ASN A N 1
ATOM 684 C CA . ASN A 1 91 ? 19.895 -16.652 -21.782 1.00 55.56 91 ASN A CA 1
ATOM 685 C C . ASN A 1 91 ? 21.420 -16.747 -21.899 1.00 55.56 91 ASN A C 1
ATOM 687 O O . ASN A 1 91 ? 21.961 -17.801 -22.247 1.00 55.56 91 ASN A O 1
ATOM 691 N N . LYS A 1 92 ? 22.120 -15.651 -21.599 1.00 50.56 92 LYS A N 1
ATOM 692 C CA . LYS A 1 92 ? 23.555 -15.700 -21.329 1.00 50.56 92 LYS A CA 1
ATOM 693 C C . LYS A 1 92 ? 23.713 -16.374 -19.969 1.00 50.56 92 LYS A C 1
ATOM 695 O O . LYS A 1 92 ? 23.201 -15.870 -18.975 1.00 50.56 92 LYS A O 1
ATOM 700 N N . VAL A 1 93 ? 24.372 -17.528 -19.929 1.00 62.19 93 VAL A N 1
ATO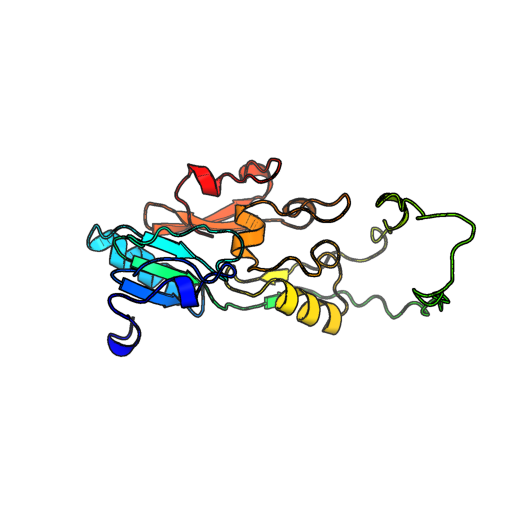M 701 C CA . VAL A 1 93 ? 24.744 -18.152 -18.656 1.00 62.19 93 VAL A CA 1
ATOM 702 C C . VAL A 1 93 ? 25.789 -17.245 -18.016 1.00 62.19 93 VAL A C 1
ATOM 704 O O . VAL A 1 93 ? 26.878 -17.075 -18.562 1.00 62.19 93 VAL A O 1
ATOM 707 N N . ILE A 1 94 ? 25.425 -16.608 -16.907 1.00 65.81 94 ILE A N 1
ATOM 708 C CA . ILE A 1 94 ? 26.363 -15.885 -16.054 1.00 65.81 94 ILE A CA 1
ATOM 709 C C . ILE A 1 94 ? 26.784 -16.886 -14.983 1.00 65.81 94 ILE A C 1
ATOM 711 O O . ILE A 1 94 ? 25.964 -17.283 -14.156 1.00 65.81 94 ILE A O 1
ATOM 715 N N . GLU A 1 95 ? 28.034 -17.343 -15.031 1.00 57.09 95 GLU A N 1
ATOM 716 C CA . GLU A 1 95 ? 28.613 -18.073 -13.906 1.00 57.09 95 GLU A CA 1
ATOM 717 C C . GLU A 1 95 ? 28.677 -17.120 -12.713 1.00 57.09 95 GLU A C 1
ATOM 719 O O . GLU A 1 95 ? 29.283 -16.051 -12.784 1.00 57.09 95 GLU A O 1
ATOM 724 N N . VAL A 1 96 ? 27.985 -17.484 -11.635 1.00 57.25 96 VAL A N 1
ATOM 725 C CA . VAL A 1 96 ? 27.979 -16.717 -10.393 1.00 57.25 96 VAL A CA 1
ATOM 726 C C . VAL A 1 96 ? 28.872 -17.455 -9.412 1.00 57.25 96 VAL A C 1
ATOM 728 O O . VAL A 1 96 ? 28.584 -18.598 -9.048 1.00 57.25 96 VAL A O 1
ATOM 731 N N . ASP A 1 97 ? 29.953 -16.811 -8.982 1.00 54.88 97 ASP A N 1
ATOM 732 C CA . ASP A 1 97 ? 30.803 -17.359 -7.935 1.00 54.88 97 ASP A CA 1
ATOM 733 C C . ASP A 1 97 ? 30.001 -17.547 -6.642 1.00 54.88 97 ASP A C 1
ATOM 735 O O . ASP A 1 97 ? 29.150 -16.734 -6.262 1.00 54.88 97 ASP A O 1
ATOM 739 N N . SER A 1 98 ? 30.284 -18.634 -5.927 1.00 51.59 98 SER A N 1
ATOM 740 C CA . SER A 1 98 ? 29.683 -18.852 -4.615 1.00 51.59 98 SER A CA 1
ATOM 741 C C . SER A 1 98 ? 30.052 -17.709 -3.654 1.00 51.59 98 SER A C 1
ATOM 743 O O . SER A 1 98 ? 31.197 -17.259 -3.604 1.00 51.59 98 SER A O 1
ATOM 745 N N . ARG A 1 99 ? 29.088 -17.270 -2.828 1.00 48.00 99 ARG A N 1
ATOM 746 C CA . ARG A 1 99 ? 29.257 -16.210 -1.805 1.00 48.00 99 ARG A CA 1
ATOM 747 C C . ARG A 1 99 ? 30.457 -16.444 -0.866 1.00 48.00 99 ARG A C 1
ATOM 749 O O . ARG A 1 99 ? 30.926 -15.508 -0.231 1.00 48.00 99 ARG A O 1
ATOM 756 N N . TRP A 1 100 ? 30.918 -17.690 -0.765 1.00 48.22 100 TRP A N 1
ATOM 757 C CA . TRP A 1 100 ? 32.000 -18.159 0.102 1.00 48.22 100 TRP A CA 1
ATOM 758 C C . TRP A 1 100 ? 33.357 -18.308 -0.607 1.00 48.22 100 TRP A C 1
ATOM 760 O O . TRP A 1 100 ? 34.226 -19.042 -0.143 1.00 48.22 100 TRP A O 1
ATOM 770 N N . MET A 1 101 ? 33.590 -17.580 -1.698 1.00 45.41 101 MET A N 1
ATOM 771 C CA . MET A 1 101 ? 34.953 -17.318 -2.157 1.00 45.41 101 MET A CA 1
ATOM 772 C C . MET A 1 101 ? 35.595 -16.308 -1.199 1.00 45.41 101 MET A C 1
ATOM 774 O O . MET A 1 101 ? 35.166 -15.156 -1.126 1.00 45.41 101 MET A O 1
ATOM 778 N N . VAL A 1 102 ? 36.609 -16.738 -0.441 1.00 45.41 102 VAL A N 1
ATOM 779 C CA . VAL A 1 102 ? 37.436 -15.841 0.380 1.00 45.41 102 VAL A CA 1
ATOM 780 C C . VAL A 1 102 ? 38.112 -14.852 -0.568 1.00 45.41 102 VAL A C 1
ATOM 782 O O . VAL A 1 102 ? 39.124 -15.143 -1.201 1.00 45.41 102 VAL A O 1
ATOM 785 N N . SER A 1 103 ? 37.499 -13.682 -0.722 1.00 49.75 103 SER A N 1
ATOM 786 C CA . SER A 1 103 ? 38.075 -12.574 -1.463 1.00 49.75 103 SER A CA 1
ATOM 787 C C . SER A 1 103 ? 39.339 -12.121 -0.734 1.00 49.75 103 SER A C 1
ATOM 789 O O . SER A 1 103 ? 39.272 -11.385 0.248 1.00 49.75 103 SER A O 1
ATOM 791 N N . ASN A 1 104 ? 40.511 -12.475 -1.266 1.00 53.97 104 ASN A N 1
ATOM 792 C CA . ASN A 1 104 ? 41.768 -11.793 -0.930 1.00 53.97 104 ASN A CA 1
ATOM 793 C C . ASN A 1 104 ? 41.767 -10.315 -1.396 1.00 53.97 104 ASN A C 1
ATOM 795 O O . ASN A 1 104 ? 42.756 -9.612 -1.211 1.00 53.97 104 ASN A O 1
ATOM 799 N N . LYS A 1 105 ? 40.677 -9.840 -2.024 1.00 54.47 105 LYS A N 1
ATOM 800 C CA . LYS A 1 105 ? 40.489 -8.486 -2.566 1.00 54.47 105 LYS A CA 1
ATOM 801 C C . LYS A 1 105 ? 39.613 -7.584 -1.678 1.00 54.47 105 LYS A C 1
ATOM 803 O O . LYS A 1 105 ? 39.302 -6.468 -2.079 1.00 54.47 105 LYS A O 1
ATOM 808 N N . GLY A 1 106 ? 39.224 -8.037 -0.481 1.00 54.88 106 GLY A N 1
ATOM 809 C CA . GLY A 1 106 ? 38.330 -7.292 0.413 1.00 54.88 106 GLY A CA 1
ATOM 810 C C . GLY A 1 106 ? 36.866 -7.296 -0.050 1.00 54.88 106 GLY A C 1
ATOM 811 O O . GLY A 1 106 ? 36.504 -7.959 -1.026 1.00 54.88 106 GLY A 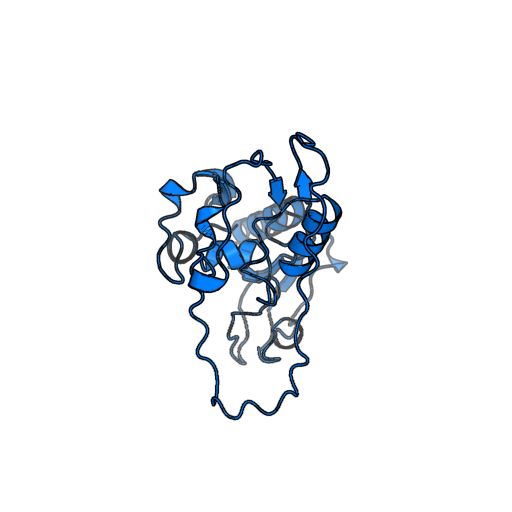O 1
ATOM 812 N N . THR A 1 107 ? 36.000 -6.586 0.677 1.00 56.72 107 THR A N 1
ATOM 813 C CA . THR A 1 107 ? 34.607 -6.337 0.276 1.00 56.72 107 THR A CA 1
ATOM 814 C C . THR A 1 107 ? 34.592 -5.519 -1.011 1.00 56.72 107 THR A C 1
ATOM 816 O O . THR A 1 107 ? 34.941 -4.339 -0.991 1.00 56.72 107 THR A O 1
ATOM 819 N N . MET A 1 108 ? 34.188 -6.132 -2.127 1.00 57.34 108 MET A N 1
ATOM 820 C CA . MET A 1 108 ? 33.901 -5.388 -3.351 1.00 57.34 108 MET A CA 1
ATOM 821 C C . MET A 1 108 ? 32.738 -4.436 -3.071 1.00 57.34 108 MET A C 1
ATOM 823 O O . MET A 1 108 ? 31.645 -4.866 -2.698 1.00 57.34 108 MET A O 1
ATOM 827 N N . LYS A 1 109 ? 32.993 -3.135 -3.197 1.00 57.59 109 LYS A N 1
ATOM 828 C CA . LYS A 1 109 ? 31.945 -2.121 -3.198 1.00 57.59 109 LYS A CA 1
ATOM 829 C C . LYS A 1 109 ? 31.318 -2.159 -4.590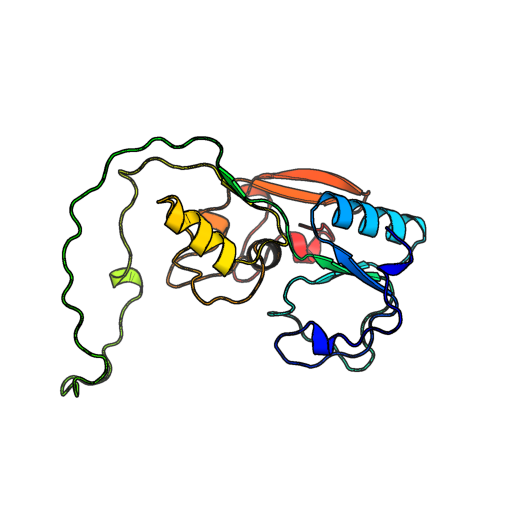 1.00 57.59 109 LYS A C 1
ATOM 831 O O . LYS A 1 109 ? 31.923 -1.654 -5.525 1.00 57.59 109 LYS A O 1
ATOM 836 N N . TYR A 1 110 ? 30.176 -2.826 -4.726 1.00 61.09 110 TYR A N 1
ATOM 837 C CA . TYR A 1 110 ? 29.379 -2.745 -5.948 1.00 61.09 110 TYR A CA 1
ATOM 838 C C . TYR A 1 110 ? 28.821 -1.324 -6.069 1.00 61.09 110 TYR A C 1
ATOM 840 O O . TYR A 1 110 ? 28.269 -0.806 -5.092 1.00 61.09 110 TYR A O 1
ATOM 848 N N . ASP A 1 111 ? 28.987 -0.693 -7.228 1.00 69.06 111 ASP A N 1
ATOM 849 C CA . ASP A 1 111 ? 28.178 0.464 -7.598 1.00 69.06 111 ASP A CA 1
ATOM 850 C C . ASP A 1 111 ? 26.843 -0.075 -8.124 1.00 69.06 111 ASP A C 1
ATOM 852 O O . ASP A 1 111 ? 26.826 -0.999 -8.936 1.00 69.06 111 ASP A O 1
ATOM 856 N N . PHE A 1 112 ? 25.708 0.442 -7.647 1.00 70.88 112 PHE A N 1
ATOM 857 C CA . PHE A 1 112 ? 24.402 -0.025 -8.132 1.00 70.88 112 PHE A CA 1
ATOM 858 C C . PHE A 1 112 ? 24.223 0.229 -9.629 1.00 70.88 112 PHE A C 1
ATOM 860 O O . PHE A 1 112 ? 23.514 -0.528 -10.284 1.00 70.88 112 PHE A O 1
ATOM 867 N N . SER A 1 113 ? 24.942 1.213 -10.169 1.00 75.06 113 SER A N 1
ATOM 868 C CA . SER A 1 113 ? 24.972 1.516 -11.598 1.00 75.06 113 SER A CA 1
ATOM 869 C C . SER A 1 113 ? 25.549 0.360 -12.427 1.00 75.06 113 SER A C 1
ATOM 871 O O . SER A 1 113 ? 25.199 0.203 -13.590 1.00 75.06 113 SER A O 1
ATOM 873 N N . ASP A 1 114 ? 26.391 -0.497 -11.832 1.00 74.88 114 ASP A N 1
ATOM 874 C CA . ASP A 1 114 ? 26.941 -1.687 -12.500 1.00 74.88 114 ASP A CA 1
ATOM 875 C C . ASP A 1 114 ? 25.892 -2.802 -12.681 1.00 74.88 114 ASP A C 1
ATOM 877 O O . ASP A 1 114 ? 26.122 -3.761 -13.421 1.00 74.88 114 ASP A O 1
ATOM 881 N N . LEU A 1 115 ? 24.761 -2.708 -11.972 1.00 75.31 115 LEU A N 1
ATOM 882 C CA . LEU A 1 115 ? 23.640 -3.646 -12.049 1.00 75.31 115 LEU A CA 1
ATOM 883 C C . LEU A 1 115 ? 22.517 -3.140 -12.963 1.00 75.31 115 LEU A C 1
ATOM 885 O O . LEU A 1 115 ? 21.579 -3.897 -13.219 1.00 75.31 115 LEU A O 1
ATOM 889 N N . ASP A 1 116 ? 22.607 -1.893 -13.438 1.00 78.31 116 ASP A N 1
ATOM 890 C CA . ASP A 1 116 ? 21.644 -1.321 -14.374 1.00 78.31 116 ASP A CA 1
ATOM 891 C C . ASP A 1 116 ? 21.716 -2.032 -15.726 1.00 78.31 116 ASP A C 1
ATOM 893 O O . ASP A 1 116 ? 22.762 -2.508 -16.180 1.00 78.31 116 ASP A O 1
ATOM 897 N N . TYR A 1 117 ? 20.569 -2.122 -16.386 1.00 75.94 117 TYR A N 1
ATOM 898 C CA . TYR A 1 117 ? 20.447 -2.774 -17.677 1.00 75.94 117 TYR A CA 1
ATOM 899 C C . TYR A 1 117 ? 19.425 -2.043 -18.545 1.00 75.94 117 TYR A C 1
ATOM 901 O O . TYR A 1 117 ? 18.464 -1.457 -18.052 1.00 75.94 117 TYR A O 1
ATOM 909 N N . ASP A 1 118 ? 19.663 -2.059 -19.854 1.00 79.19 118 ASP A N 1
ATOM 910 C CA . ASP A 1 118 ? 18.851 -1.334 -20.825 1.00 79.19 118 ASP A CA 1
ATOM 911 C C . ASP A 1 118 ? 17.734 -2.229 -21.381 1.00 79.19 118 ASP A C 1
ATOM 913 O O . ASP A 1 118 ? 17.995 -3.242 -22.038 1.00 79.19 118 ASP A O 1
ATOM 917 N N . GLU A 1 119 ? 16.486 -1.848 -21.106 1.00 81.38 119 GLU A N 1
ATOM 918 C CA . GLU A 1 119 ? 15.278 -2.479 -21.650 1.00 81.38 119 GLU A CA 1
ATOM 919 C C . GLU A 1 119 ? 14.578 -1.630 -22.721 1.00 81.38 119 GLU A C 1
ATOM 921 O O . GLU A 1 119 ? 13.479 -1.979 -23.147 1.00 81.38 119 GLU A O 1
ATOM 926 N N . SER A 1 120 ? 15.188 -0.541 -23.199 1.00 83.00 120 SER A N 1
ATOM 927 C CA . SER A 1 120 ? 14.553 0.391 -24.148 1.00 83.00 120 SER A CA 1
ATOM 928 C C . SER A 1 120 ? 14.185 -0.233 -25.503 1.00 83.00 120 SER A C 1
ATOM 930 O O . SER A 1 120 ? 13.281 0.255 -26.182 1.00 83.00 120 SER A O 1
ATOM 932 N N . ASP A 1 121 ? 14.823 -1.347 -25.871 1.00 83.88 121 ASP A N 1
ATOM 933 C CA . ASP A 1 121 ? 14.498 -2.149 -27.060 1.00 83.88 121 ASP A CA 1
ATOM 934 C C . ASP A 1 121 ? 13.231 -3.022 -26.898 1.00 83.88 121 ASP A C 1
ATOM 936 O O . ASP A 1 121 ? 12.760 -3.628 -27.869 1.00 83.88 121 ASP A O 1
ATOM 940 N N . PHE A 1 122 ? 12.690 -3.150 -25.683 1.00 82.38 122 PHE A N 1
ATOM 941 C CA . PHE A 1 122 ? 11.535 -3.994 -25.372 1.00 82.38 122 PHE A CA 1
ATOM 942 C C . PHE A 1 122 ? 10.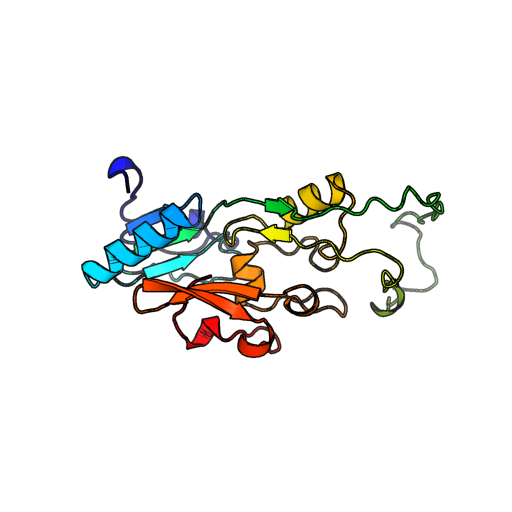239 -3.170 -25.302 1.00 82.38 122 PHE A C 1
ATOM 944 O O . PHE A 1 122 ? 10.259 -1.975 -25.015 1.00 82.38 122 PHE A O 1
ATOM 951 N N . PRO A 1 123 ? 9.075 -3.779 -25.593 1.00 85.38 123 PRO A N 1
ATOM 952 C CA . PRO A 1 123 ? 7.821 -3.049 -25.611 1.00 85.38 123 PRO A CA 1
ATOM 953 C C . PRO A 1 123 ? 7.366 -2.760 -24.181 1.00 85.38 123 PRO A C 1
ATOM 955 O O . PRO A 1 123 ? 7.349 -3.652 -23.333 1.00 85.38 123 PRO A O 1
ATOM 958 N N . GLU A 1 124 ? 6.898 -1.540 -23.938 1.00 88.44 124 GLU A N 1
ATOM 959 C CA . GLU A 1 124 ? 6.211 -1.221 -22.690 1.00 88.44 124 GLU A CA 1
ATOM 960 C C . GLU A 1 124 ? 4.906 -2.020 -22.570 1.00 88.44 124 GLU A C 1
ATOM 962 O O . GLU A 1 124 ? 4.133 -2.147 -23.528 1.00 88.44 124 GLU A O 1
ATOM 967 N N . VAL A 1 125 ? 4.641 -2.538 -21.371 1.00 90.88 125 VAL A N 1
ATOM 968 C CA . VAL A 1 125 ? 3.414 -3.272 -21.048 1.00 90.88 125 VAL A CA 1
ATOM 969 C C . VAL A 1 125 ? 2.653 -2.510 -19.973 1.00 90.88 125 VAL A C 1
ATOM 971 O O . VAL A 1 125 ? 3.123 -2.359 -18.848 1.00 90.88 125 VAL A O 1
ATOM 974 N N . GLU A 1 126 ? 1.449 -2.034 -20.301 1.00 93.00 126 GLU A N 1
ATOM 975 C CA . GLU A 1 126 ? 0.610 -1.341 -19.323 1.00 93.00 126 GLU A CA 1
ATOM 976 C C . GLU A 1 126 ? -0.069 -2.356 -18.391 1.00 93.00 126 GLU A C 1
ATOM 978 O O . GLU A 1 126 ? -0.851 -3.213 -18.824 1.00 93.00 126 GLU A O 1
ATOM 983 N N . VAL A 1 127 ? 0.208 -2.224 -17.093 1.00 95.31 127 VAL A N 1
ATOM 984 C CA . VAL A 1 127 ? -0.360 -3.059 -16.033 1.00 95.31 127 VAL A CA 1
ATOM 985 C C . VAL A 1 127 ? -1.118 -2.182 -15.041 1.00 95.31 127 VAL A C 1
ATOM 987 O O . VAL A 1 127 ? -0.602 -1.179 -14.552 1.00 95.31 127 VAL A O 1
ATOM 990 N N . SER A 1 128 ? -2.344 -2.573 -14.700 1.00 95.88 128 SER A N 1
ATOM 991 C CA . SER A 1 128 ? -3.087 -2.003 -13.576 1.00 95.88 128 SER A CA 1
ATOM 992 C C . SER A 1 128 ? -3.010 -2.940 -12.376 1.00 95.88 128 SER A C 1
ATOM 994 O O . SER A 1 128 ? -3.319 -4.124 -12.493 1.00 95.88 128 SER A O 1
ATOM 996 N N . ILE A 1 129 ? -2.596 -2.421 -11.218 1.00 97.12 129 ILE A N 1
ATOM 997 C CA . ILE A 1 129 ? -2.432 -3.209 -9.992 1.00 97.12 129 ILE A CA 1
ATOM 998 C C . ILE A 1 129 ? -3.181 -2.535 -8.844 1.00 97.12 129 ILE A C 1
ATOM 1000 O O . ILE A 1 129 ? -3.046 -1.334 -8.617 1.00 97.12 129 ILE A O 1
ATOM 1004 N N . GLY A 1 130 ? -3.975 -3.309 -8.103 1.00 97.44 130 GLY A N 1
ATOM 1005 C CA . GLY A 1 130 ? -4.672 -2.819 -6.914 1.00 97.44 130 GLY A CA 1
ATOM 1006 C C . GLY A 1 130 ? -3.713 -2.414 -5.787 1.00 97.44 130 GLY A C 1
ATOM 1007 O O . GLY A 1 130 ? -2.737 -3.107 -5.509 1.00 97.44 130 GLY A O 1
ATOM 1008 N N . SER A 1 131 ? -4.025 -1.330 -5.074 1.00 97.50 131 SER A N 1
ATOM 1009 C CA . SER A 1 131 ? -3.175 -0.767 -4.010 1.00 97.50 131 SER A CA 1
ATOM 1010 C C . SER A 1 131 ? -2.960 -1.691 -2.803 1.00 97.50 131 SER A C 1
ATOM 1012 O O . SER A 1 131 ? -1.939 -1.602 -2.120 1.00 97.50 131 SER A O 1
ATOM 1014 N N . GLY A 1 132 ? -3.882 -2.618 -2.546 1.00 97.56 132 GLY A N 1
ATOM 1015 C CA . GLY A 1 132 ? -3.739 -3.621 -1.491 1.00 97.56 132 GLY A CA 1
ATOM 1016 C C . GLY A 1 132 ? -2.929 -4.853 -1.904 1.00 97.56 132 GLY A C 1
ATOM 1017 O O . GLY A 1 132 ? -2.690 -5.721 -1.063 1.00 97.56 132 GLY A O 1
ATOM 1018 N N . VAL A 1 133 ? -2.529 -4.980 -3.176 1.00 98.00 133 VAL A N 1
ATOM 1019 C CA . VAL A 1 133 ? -1.743 -6.125 -3.655 1.00 98.00 133 VAL A CA 1
ATOM 1020 C C . VAL A 1 133 ? -0.353 -6.066 -3.025 1.00 98.00 133 VAL A C 1
ATOM 1022 O O . VAL A 1 133 ? 0.260 -5.002 -2.941 1.00 98.00 133 V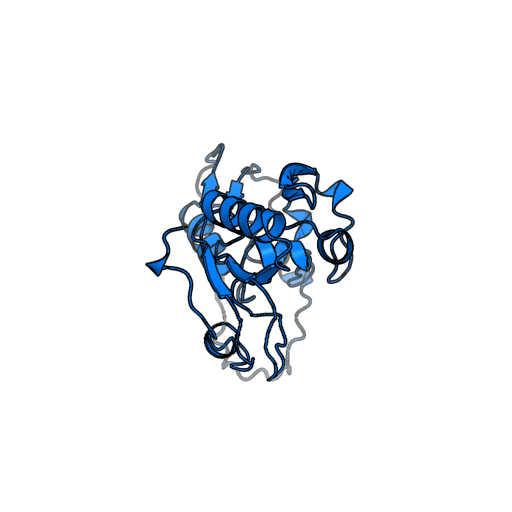AL A O 1
ATOM 1025 N N . ASN A 1 134 ? 0.139 -7.211 -2.552 1.00 97.19 134 ASN A N 1
ATOM 1026 C CA . ASN A 1 134 ? 1.488 -7.331 -2.010 1.00 97.19 134 ASN A CA 1
ATOM 1027 C C . ASN A 1 134 ? 2.527 -7.104 -3.122 1.00 97.19 134 ASN A C 1
ATOM 1029 O O . ASN A 1 134 ? 2.413 -7.694 -4.193 1.00 97.19 134 ASN A O 1
ATOM 1033 N N . LEU A 1 135 ? 3.540 -6.277 -2.852 1.00 96.94 135 LEU A N 1
ATOM 1034 C CA . LEU A 1 135 ? 4.544 -5.882 -3.845 1.00 96.94 135 LEU A CA 1
ATOM 1035 C C . LEU A 1 135 ? 5.331 -7.068 -4.410 1.00 96.94 135 LEU A C 1
ATOM 1037 O O . LEU A 1 135 ? 5.518 -7.158 -5.619 1.00 96.94 135 LEU A O 1
ATOM 1041 N N . GLN A 1 136 ? 5.742 -7.997 -3.548 1.00 95.44 136 GLN A N 1
ATOM 1042 C CA . GLN A 1 136 ? 6.522 -9.163 -3.962 1.00 95.44 136 GLN A CA 1
ATOM 1043 C C . GLN A 1 136 ? 5.652 -10.143 -4.754 1.00 95.44 136 GLN A C 1
ATOM 1045 O O . GLN A 1 136 ? 6.056 -10.610 -5.810 1.00 95.44 136 GLN A O 1
ATOM 1050 N N . LEU A 1 137 ? 4.405 -10.357 -4.323 1.00 95.25 137 LEU A N 1
ATOM 1051 C CA . LEU A 1 137 ? 3.457 -11.178 -5.079 1.00 95.25 137 LEU A CA 1
ATOM 1052 C C . LEU A 1 137 ? 3.161 -10.592 -6.466 1.00 95.25 137 LEU A C 1
ATOM 1054 O O . LEU A 1 137 ? 3.028 -11.343 -7.428 1.00 95.25 137 LEU A O 1
ATOM 1058 N N . ALA A 1 138 ? 3.031 -9.266 -6.575 1.00 96.50 138 ALA A N 1
ATOM 1059 C CA . ALA A 1 138 ? 2.851 -8.612 -7.866 1.00 96.50 138 ALA A CA 1
ATOM 1060 C C . ALA A 1 138 ? 4.062 -8.833 -8.775 1.00 96.50 138 ALA A C 1
ATOM 1062 O O . ALA A 1 138 ? 3.884 -9.173 -9.938 1.00 96.50 138 ALA A O 1
ATOM 1063 N N . MET A 1 139 ? 5.271 -8.691 -8.233 1.00 95.88 139 MET A N 1
ATOM 1064 C CA . MET A 1 139 ? 6.513 -8.943 -8.957 1.00 95.88 139 MET A CA 1
ATOM 1065 C C . MET A 1 139 ? 6.593 -10.383 -9.470 1.00 95.88 139 MET A C 1
ATOM 1067 O O . MET A 1 139 ? 6.760 -10.578 -10.670 1.00 95.88 139 MET A O 1
ATOM 1071 N N . ASP A 1 140 ? 6.374 -11.373 -8.602 1.00 93.88 140 ASP A N 1
ATOM 1072 C CA . ASP A 1 140 ? 6.390 -12.791 -8.979 1.00 93.88 140 ASP A CA 1
ATOM 1073 C C . ASP A 1 140 ? 5.373 -13.079 -10.096 1.00 93.88 140 ASP A C 1
ATOM 1075 O O . ASP A 1 140 ? 5.690 -13.720 -11.096 1.00 93.88 140 ASP A O 1
ATOM 1079 N N . LYS A 1 141 ? 4.152 -12.539 -9.970 1.00 93.56 141 LYS A N 1
ATOM 1080 C CA . LYS A 1 141 ? 3.091 -12.698 -10.976 1.00 93.56 141 LYS A CA 1
ATOM 1081 C C . LYS A 1 141 ? 3.424 -12.038 -12.309 1.00 93.56 141 LYS A C 1
ATOM 1083 O O . LYS A 1 141 ? 2.993 -12.539 -13.338 1.00 93.56 141 LYS A O 1
ATOM 1088 N N . LEU A 1 142 ? 4.148 -10.923 -12.310 1.00 94.06 142 LEU A N 1
ATOM 1089 C CA . LEU A 1 142 ? 4.575 -10.265 -13.543 1.00 94.06 142 LEU A CA 1
ATOM 1090 C C . LEU A 1 142 ? 5.759 -10.987 -14.192 1.00 94.06 142 LEU A C 1
ATOM 1092 O O . LEU A 1 142 ? 5.773 -11.124 -15.413 1.00 94.06 142 LEU A O 1
ATOM 1096 N N . PHE A 1 143 ? 6.683 -11.542 -13.407 1.00 92.25 143 PHE A N 1
ATOM 1097 C CA . PHE A 1 143 ? 7.777 -12.367 -13.927 1.00 92.25 143 PHE A CA 1
ATOM 1098 C C . PHE A 1 143 ? 7.290 -13.668 -14.565 1.00 92.25 143 PHE A C 1
ATOM 1100 O O . PHE A 1 143 ? 7.778 -14.010 -15.642 1.00 92.25 143 PHE A O 1
ATOM 1107 N N . ASP A 1 144 ? 6.290 -14.338 -13.976 1.00 89.69 144 ASP A N 1
ATOM 1108 C CA . ASP A 1 144 ? 5.608 -15.497 -14.590 1.00 89.69 144 ASP A CA 1
ATOM 1109 C C . ASP A 1 144 ? 5.094 -15.161 -16.007 1.00 89.69 144 ASP A C 1
ATOM 1111 O O . ASP A 1 144 ? 5.023 -16.009 -16.896 1.00 89.69 144 ASP A O 1
ATOM 1115 N N . GLU A 1 145 ? 4.756 -13.891 -16.219 1.00 88.44 145 GLU A N 1
ATOM 1116 C CA . GLU A 1 145 ? 4.188 -13.341 -17.442 1.00 88.44 145 GLU A CA 1
ATOM 1117 C C . GLU A 1 145 ? 5.241 -12.683 -18.359 1.00 88.44 145 GLU A C 1
ATOM 1119 O O . GLU A 1 145 ? 4.871 -12.164 -19.421 1.00 88.44 145 GLU A O 1
ATOM 1124 N N . GLY A 1 146 ? 6.526 -12.726 -17.979 1.00 88.25 146 GLY A N 1
ATOM 1125 C CA . GLY A 1 146 ? 7.662 -12.151 -18.708 1.00 88.25 146 GLY A CA 1
ATOM 1126 C C . GLY A 1 146 ? 7.761 -10.624 -18.640 1.00 88.25 146 GLY A C 1
ATOM 1127 O O . GLY A 1 146 ? 8.372 -10.024 -19.518 1.00 88.25 146 GLY A O 1
ATOM 1128 N N . ILE A 1 147 ? 7.124 -9.994 -17.650 1.00 89.88 147 ILE A N 1
ATOM 1129 C CA . ILE A 1 147 ? 7.075 -8.538 -17.474 1.00 89.88 147 ILE A CA 1
ATOM 1130 C C . ILE A 1 147 ? 8.039 -8.133 -16.359 1.00 89.88 147 ILE A C 1
ATOM 1132 O O . ILE A 1 147 ? 7.877 -8.531 -15.205 1.00 89.88 147 ILE A O 1
ATOM 1136 N N . THR A 1 148 ? 9.020 -7.313 -16.711 1.00 90.38 148 THR A N 1
ATOM 1137 C CA . THR A 1 148 ? 10.014 -6.715 -15.815 1.00 90.38 148 THR A CA 1
ATOM 1138 C C . THR A 1 148 ? 9.629 -5.272 -15.450 1.00 90.38 148 THR A C 1
ATOM 1140 O O . THR A 1 148 ? 8.580 -4.767 -15.848 1.00 90.38 148 THR A O 1
ATOM 1143 N N . GLY A 1 149 ? 10.424 -4.627 -14.597 1.00 89.75 149 GLY A N 1
ATOM 1144 C CA . GLY A 1 149 ? 10.251 -3.250 -14.113 1.00 89.75 149 GLY A CA 1
ATOM 1145 C C . GLY A 1 149 ? 10.155 -3.138 -12.587 1.00 89.75 149 GLY A C 1
ATOM 1146 O O . GLY A 1 149 ? 10.548 -2.125 -12.014 1.00 89.75 149 GLY A O 1
ATOM 1147 N N . LEU A 1 150 ? 9.680 -4.185 -11.897 1.00 93.38 150 LEU A N 1
ATOM 1148 C CA . LEU A 1 150 ? 9.551 -4.188 -10.431 1.00 93.38 150 LEU A CA 1
ATOM 1149 C C . LEU A 1 150 ? 10.769 -4.756 -9.679 1.00 93.38 150 LEU A C 1
ATOM 1151 O O . LEU A 1 150 ? 10.846 -4.578 -8.465 1.00 93.38 150 LEU A O 1
ATOM 1155 N N . GLN A 1 151 ? 11.719 -5.408 -10.357 1.00 90.31 151 GLN A N 1
ATOM 1156 C CA . GLN A 1 151 ? 12.870 -6.107 -9.753 1.00 90.31 151 GLN A CA 1
ATOM 1157 C C . GLN A 1 151 ? 13.691 -5.255 -8.781 1.00 90.31 151 GLN A C 1
ATOM 1159 O O . GLN A 1 151 ? 14.186 -5.777 -7.783 1.00 90.31 151 GLN A O 1
ATOM 1164 N N . TRP A 1 152 ? 13.807 -3.950 -9.032 1.00 92.31 152 TRP A N 1
ATOM 1165 C CA . TRP A 1 152 ? 14.568 -3.031 -8.183 1.00 92.31 152 TRP A CA 1
ATOM 1166 C C . TRP A 1 152 ? 14.003 -2.919 -6.769 1.00 92.31 152 TRP A C 1
ATOM 1168 O O . TRP A 1 152 ? 14.732 -2.644 -5.821 1.00 92.31 152 TRP A O 1
ATOM 1178 N N . TYR A 1 153 ? 12.716 -3.224 -6.606 1.00 94.56 153 TYR A N 1
ATOM 1179 C CA . TYR A 1 153 ? 12.005 -3.196 -5.332 1.00 94.56 153 TYR A CA 1
ATOM 1180 C C . TYR A 1 153 ? 11.886 -4.591 -4.700 1.00 94.56 153 TYR A C 1
ATOM 1182 O O . TYR A 1 153 ? 11.057 -4.823 -3.808 1.00 94.56 153 TYR A O 1
ATOM 1190 N N . ALA A 1 154 ? 12.681 -5.558 -5.170 1.00 92.44 154 ALA A N 1
ATOM 1191 C CA . ALA A 1 154 ? 12.682 -6.909 -4.630 1.00 92.44 154 ALA A CA 1
ATOM 1192 C C . ALA A 1 154 ? 13.039 -6.877 -3.141 1.00 92.44 154 ALA A C 1
ATOM 1194 O O . ALA A 1 154 ? 13.881 -6.104 -2.691 1.00 92.44 154 ALA A O 1
ATOM 1195 N N . ARG A 1 155 ? 12.376 -7.733 -2.360 1.00 93.06 155 ARG A N 1
ATOM 1196 C CA . ARG A 1 155 ? 12.495 -7.831 -0.894 1.00 93.06 155 ARG A CA 1
ATOM 1197 C C . ARG A 1 155 ? 12.011 -6.622 -0.091 1.00 93.06 155 ARG A C 1
ATOM 1199 O O . ARG A 1 155 ? 11.953 -6.746 1.131 1.00 93.06 155 ARG A O 1
ATOM 1206 N N . ILE A 1 156 ? 11.580 -5.522 -0.712 1.00 94.88 156 ILE A N 1
ATOM 1207 C CA . ILE A 1 156 ? 10.910 -4.434 0.011 1.00 94.88 156 ILE A CA 1
ATOM 1208 C C . ILE A 1 156 ? 9.535 -4.934 0.496 1.00 94.88 156 ILE A C 1
ATOM 1210 O O . ILE A 1 156 ? 8.687 -5.319 -0.320 1.00 94.88 156 ILE A O 1
ATOM 1214 N N . PRO A 1 157 ? 9.279 -4.977 1.817 1.00 95.44 157 PRO A N 1
ATOM 1215 C CA . PRO A 1 157 ? 8.008 -5.452 2.342 1.00 95.44 157 PRO A CA 1
ATOM 1216 C C . PRO A 1 157 ? 6.914 -4.398 2.148 1.00 95.44 157 PRO A C 1
ATOM 1218 O O . PRO A 1 157 ? 7.122 -3.212 2.400 1.00 95.44 157 PRO A O 1
ATOM 1221 N N . GLY A 1 158 ? 5.701 -4.827 1.805 1.00 95.44 158 GLY A N 1
ATOM 1222 C CA . GLY A 1 158 ? 4.540 -3.938 1.763 1.00 95.44 158 GLY A CA 1
ATOM 1223 C C . GLY A 1 158 ? 3.597 -4.215 0.601 1.00 95.44 158 GLY A C 1
ATOM 1224 O O . GLY A 1 158 ? 3.625 -5.285 -0.012 1.00 95.44 158 GLY A O 1
ATOM 1225 N N . SER A 1 159 ? 2.732 -3.242 0.332 1.00 97.38 159 SER A N 1
ATOM 1226 C CA . SER A 1 159 ? 1.780 -3.263 -0.777 1.00 97.38 159 SER A CA 1
ATOM 1227 C C . SER A 1 159 ? 2.125 -2.216 -1.829 1.00 97.38 159 SER A C 1
ATOM 1229 O O . SER A 1 159 ? 2.882 -1.283 -1.553 1.00 97.38 159 SER A O 1
ATOM 1231 N N . LEU A 1 160 ? 1.507 -2.321 -3.006 1.00 97.19 160 LEU A N 1
ATOM 1232 C CA . LEU A 1 160 ? 1.638 -1.321 -4.070 1.00 97.19 160 LEU A CA 1
ATOM 1233 C C . LEU A 1 160 ? 1.162 0.069 -3.624 1.00 97.19 160 LEU A C 1
ATOM 1235 O O . LEU A 1 160 ? 1.783 1.071 -3.954 1.00 97.19 160 LEU A O 1
ATOM 1239 N N . GLY A 1 161 ? 0.102 0.147 -2.820 1.00 97.44 161 GLY A N 1
ATOM 1240 C CA . GLY A 1 161 ? -0.373 1.407 -2.247 1.00 97.44 161 GLY A CA 1
ATOM 1241 C C . GLY A 1 161 ? 0.650 2.036 -1.303 1.00 97.44 161 GLY A C 1
ATOM 1242 O O . GLY A 1 161 ? 0.885 3.236 -1.372 1.00 97.44 161 GLY A O 1
ATOM 1243 N N . GLY A 1 162 ? 1.318 1.229 -0.472 1.00 97.19 162 GLY A N 1
ATOM 1244 C CA . GLY A 1 162 ? 2.414 1.703 0.378 1.00 97.19 162 GLY A CA 1
ATOM 1245 C C . GLY A 1 162 ? 3.650 2.126 -0.423 1.00 97.19 162 GLY A C 1
ATOM 1246 O O . GLY A 1 162 ? 4.310 3.096 -0.049 1.00 97.19 162 GLY A O 1
ATOM 1247 N N . ALA A 1 163 ? 3.926 1.434 -1.535 1.00 97.25 163 ALA A N 1
ATOM 1248 C CA . ALA A 1 163 ? 4.989 1.780 -2.475 1.00 97.25 163 ALA A CA 1
ATOM 1249 C C . ALA A 1 163 ? 4.752 3.157 -3.111 1.00 97.25 163 ALA A C 1
ATOM 1251 O O . ALA A 1 163 ? 5.642 4.004 -3.100 1.00 97.25 163 ALA A O 1
ATOM 1252 N N . VAL A 1 164 ? 3.521 3.413 -3.569 1.00 97.31 164 VAL A N 1
ATOM 1253 C CA . VAL A 1 164 ? 3.093 4.720 -4.091 1.00 97.31 164 VAL A CA 1
ATOM 1254 C C . VAL A 1 164 ? 3.102 5.783 -2.995 1.00 97.31 164 VAL A C 1
ATOM 1256 O O . VAL A 1 164 ? 3.623 6.870 -3.207 1.00 97.31 164 VAL A O 1
ATOM 1259 N N . PHE A 1 165 ? 2.555 5.491 -1.814 1.00 97.69 165 PHE A N 1
ATOM 1260 C CA . PHE A 1 165 ? 2.452 6.467 -0.727 1.00 97.69 165 PHE A CA 1
ATOM 1261 C C . PHE A 1 165 ? 3.815 7.027 -0.308 1.00 97.69 165 PHE A C 1
ATOM 1263 O O . PHE A 1 165 ? 3.936 8.232 -0.073 1.00 97.69 165 PHE A O 1
ATOM 1270 N N . ASN A 1 166 ? 4.829 6.162 -0.249 1.00 97.00 166 ASN A N 1
ATOM 1271 C CA . ASN A 1 166 ? 6.180 6.539 0.148 1.00 97.00 166 ASN A CA 1
ATOM 1272 C C . ASN A 1 166 ? 7.102 6.845 -1.032 1.00 97.00 166 ASN A C 1
ATOM 1274 O O . ASN A 1 166 ? 8.205 7.279 -0.778 1.00 97.00 166 ASN A O 1
ATOM 1278 N N . ASN A 1 167 ? 6.705 6.628 -2.290 1.00 96.81 167 ASN A N 1
ATOM 1279 C CA . ASN A 1 167 ? 7.638 6.684 -3.423 1.00 96.81 167 ASN A CA 1
ATOM 1280 C C . ASN A 1 167 ? 8.923 5.874 -3.153 1.00 96.81 167 ASN A C 1
ATOM 1282 O O . ASN A 1 167 ? 10.022 6.423 -3.090 1.00 96.81 167 ASN A O 1
ATOM 1286 N N . ILE A 1 168 ? 8.758 4.569 -2.913 1.00 96.38 168 ILE A N 1
ATOM 1287 C CA . ILE A 1 168 ? 9.870 3.691 -2.516 1.00 96.38 168 ILE A CA 1
ATOM 1288 C C . ILE A 1 168 ? 11.025 3.723 -3.525 1.00 96.38 168 ILE A C 1
ATOM 1290 O O . ILE A 1 168 ? 10.847 4.031 -4.702 1.00 96.38 168 ILE A O 1
ATOM 1294 N N . HIS A 1 169 ? 12.210 3.352 -3.064 1.00 94.38 169 HIS A N 1
ATOM 1295 C CA . HIS A 1 169 ? 13.426 3.358 -3.864 1.00 94.38 169 HIS A CA 1
ATOM 1296 C C . HIS A 1 169 ? 14.176 2.032 -3.722 1.00 94.38 169 HIS A C 1
ATOM 1298 O O . HIS A 1 169 ? 14.078 1.356 -2.694 1.00 94.38 169 HIS A O 1
ATOM 1304 N N . GLY A 1 170 ? 14.912 1.653 -4.762 1.00 90.19 170 GLY A N 1
ATOM 1305 C CA . GLY A 1 170 ? 15.707 0.431 -4.803 1.00 90.19 170 GLY A CA 1
ATOM 1306 C C . GLY A 1 170 ? 16.859 0.564 -5.792 1.00 90.19 170 GLY A C 1
ATOM 1307 O O . GLY A 1 170 ? 16.640 0.849 -6.965 1.00 90.19 170 GLY A O 1
ATOM 1308 N N . GLY A 1 171 ? 18.095 0.387 -5.318 1.00 86.31 171 GLY A N 1
ATOM 1309 C CA . GLY A 1 171 ? 19.279 0.733 -6.109 1.00 86.31 171 GLY A CA 1
ATOM 1310 C C . GLY A 1 171 ? 19.268 2.219 -6.483 1.00 86.31 171 GLY A C 1
ATOM 1311 O O . GLY A 1 171 ? 19.081 3.067 -5.610 1.00 86.31 171 GLY A O 1
ATOM 1312 N N . ASN A 1 172 ? 19.424 2.512 -7.775 1.00 86.38 172 ASN A N 1
ATOM 1313 C CA . ASN A 1 172 ? 19.343 3.867 -8.331 1.00 86.38 172 ASN A CA 1
ATOM 1314 C C . ASN A 1 172 ? 17.924 4.270 -8.778 1.00 86.38 172 ASN A C 1
ATOM 1316 O O . ASN A 1 172 ? 17.738 5.384 -9.259 1.00 86.38 172 ASN A O 1
ATOM 1320 N N . HIS A 1 173 ? 16.931 3.391 -8.612 1.00 90.69 173 HIS A N 1
ATOM 1321 C CA . HIS A 1 173 ? 15.584 3.578 -9.142 1.00 90.69 173 HIS A CA 1
ATOM 1322 C C . HIS A 1 173 ? 14.580 4.031 -8.085 1.00 90.69 173 HIS A C 1
ATOM 1324 O O . HIS A 1 173 ? 14.617 3.612 -6.921 1.00 90.69 173 HIS A O 1
ATOM 1330 N N . VAL A 1 174 ? 13.635 4.859 -8.522 1.00 92.56 174 VAL A N 1
ATOM 1331 C CA . VAL A 1 174 ? 12.534 5.389 -7.707 1.00 92.56 174 VAL A CA 1
ATOM 1332 C C . VAL A 1 174 ? 11.186 4.988 -8.292 1.00 92.56 174 VAL A C 1
ATOM 1334 O O . VAL A 1 174 ? 10.987 4.983 -9.506 1.00 92.56 174 VAL A O 1
ATOM 1337 N N . PHE A 1 175 ? 10.227 4.666 -7.419 1.00 94.88 175 PHE A N 1
ATOM 1338 C CA . PHE A 1 175 ? 8.995 3.980 -7.815 1.00 94.88 175 PHE A CA 1
ATOM 1339 C C . PHE A 1 175 ? 8.185 4.730 -8.872 1.00 94.88 175 PHE A C 1
ATOM 1341 O O . PHE A 1 175 ? 7.539 4.105 -9.710 1.00 94.88 175 PHE A O 1
ATOM 1348 N N . PHE A 1 176 ? 8.216 6.065 -8.869 1.00 93.25 176 PHE A N 1
ATOM 1349 C CA . PHE A 1 176 ? 7.462 6.847 -9.846 1.00 93.25 176 PHE A CA 1
ATOM 1350 C C . PHE A 1 176 ? 7.921 6.657 -11.298 1.00 93.25 176 PHE A C 1
ATOM 1352 O O . PHE A 1 176 ? 7.123 6.928 -12.192 1.00 93.25 176 PHE A O 1
ATOM 1359 N N . GLU A 1 177 ? 9.154 6.198 -11.551 1.00 92.50 177 GLU A N 1
ATOM 1360 C CA . GLU A 1 177 ? 9.690 5.992 -12.910 1.00 92.50 177 GLU A CA 1
ATOM 1361 C C . GLU A 1 177 ? 8.836 5.022 -13.731 1.00 92.50 177 GLU A C 1
ATOM 1363 O O . GLU A 1 177 ? 8.718 5.168 -14.944 1.00 92.50 177 GLU A O 1
ATOM 1368 N N . ILE A 1 178 ? 8.189 4.069 -13.057 1.00 92.75 178 ILE A N 1
ATOM 1369 C CA . ILE A 1 178 ? 7.353 3.030 -13.669 1.00 92.75 178 ILE A CA 1
ATOM 1370 C C . ILE A 1 178 ? 5.848 3.274 -13.472 1.00 92.75 178 ILE A C 1
ATOM 1372 O O . ILE A 1 178 ? 5.017 2.465 -13.887 1.00 92.75 178 ILE A O 1
ATOM 1376 N N . VAL A 1 179 ? 5.464 4.373 -12.815 1.00 95.31 179 VAL A N 1
ATOM 1377 C CA . VAL A 1 179 ? 4.060 4.708 -12.545 1.00 95.31 179 VAL A CA 1
ATOM 1378 C C . VAL A 1 179 ? 3.574 5.720 -13.572 1.00 95.31 179 VAL A C 1
ATOM 1380 O O . VAL A 1 179 ? 4.099 6.821 -13.680 1.00 95.31 179 VAL A O 1
ATOM 1383 N N . LYS A 1 180 ? 2.501 5.379 -14.288 1.00 95.19 180 LYS A N 1
ATOM 1384 C CA . LYS A 1 180 ? 1.849 6.288 -15.243 1.00 95.19 180 LYS A CA 1
ATOM 1385 C C . LYS A 1 180 ? 0.778 7.155 -14.582 1.00 95.19 180 LYS A C 1
ATOM 1387 O O . LYS A 1 180 ? 0.808 8.381 -14.674 1.00 95.19 180 LYS A O 1
ATOM 1392 N N . ASP A 1 181 ? -0.146 6.508 -13.878 1.00 96.75 181 ASP A N 1
ATOM 1393 C CA . ASP A 1 181 ? -1.261 7.141 -13.181 1.00 96.75 181 ASP A CA 1
ATOM 1394 C C . ASP A 1 181 ? -1.562 6.406 -11.867 1.00 96.75 181 ASP A C 1
ATOM 1396 O O . ASP A 1 181 ? -1.339 5.200 -11.749 1.00 96.75 181 ASP A O 1
ATOM 1400 N N . VAL A 1 182 ? -2.149 7.116 -10.907 1.00 97.88 182 VAL A N 1
ATOM 1401 C CA . VAL A 1 182 ? -2.603 6.589 -9.615 1.00 97.88 182 VAL A CA 1
ATOM 1402 C C . VAL A 1 182 ? -4.097 6.854 -9.469 1.00 97.88 182 VAL A C 1
ATOM 1404 O O . VAL A 1 182 ? -4.560 7.971 -9.683 1.00 97.88 182 VAL A O 1
ATOM 1407 N N . VAL A 1 183 ? -4.874 5.836 -9.105 1.00 97.75 183 VAL A N 1
ATOM 1408 C CA . VAL A 1 183 ? -6.295 6.011 -8.776 1.00 97.75 183 VAL A CA 1
ATOM 1409 C C . VAL A 1 183 ? -6.420 6.247 -7.278 1.00 97.75 183 VAL A C 1
ATOM 1411 O O . VAL A 1 183 ? -5.897 5.462 -6.497 1.00 97.75 183 VAL A O 1
ATOM 1414 N N . VAL A 1 184 ? -7.115 7.313 -6.889 1.00 97.94 184 VAL A N 1
ATOM 1415 C CA . VAL A 1 184 ? -7.301 7.701 -5.491 1.00 97.94 184 VAL A CA 1
ATOM 1416 C C . VAL A 1 184 ? -8.773 7.896 -5.154 1.00 97.94 184 VAL A C 1
ATOM 1418 O O . VAL A 1 184 ? -9.589 8.249 -6.006 1.00 97.94 184 VAL A O 1
ATOM 1421 N N . LEU A 1 185 ? -9.095 7.713 -3.881 1.00 97.88 185 LEU A N 1
ATOM 1422 C CA . LEU A 1 185 ? -10.324 8.149 -3.243 1.00 97.88 185 LEU A CA 1
ATOM 1423 C C . LEU A 1 185 ? -10.080 9.506 -2.569 1.00 97.88 185 LEU A C 1
ATOM 1425 O O . LEU A 1 185 ? -9.300 9.608 -1.617 1.00 97.88 185 LEU A O 1
ATOM 1429 N N . THR A 1 186 ? -10.761 10.545 -3.046 1.00 96.06 186 THR A N 1
ATOM 1430 C CA . THR A 1 186 ? -10.650 11.909 -2.515 1.00 96.06 186 THR A CA 1
ATOM 1431 C C . THR A 1 186 ? -11.265 12.023 -1.126 1.00 96.06 186 THR A C 1
ATOM 1433 O O . THR A 1 186 ? -12.016 11.146 -0.693 1.00 96.06 186 THR A O 1
ATOM 1436 N N . GLN A 1 187 ? -11.009 13.126 -0.418 1.00 90.75 187 GLN A N 1
ATOM 1437 C CA . GLN A 1 187 ? -11.656 13.411 0.870 1.00 90.75 187 GLN A CA 1
ATOM 1438 C C . GLN A 1 187 ? -13.190 13.491 0.763 1.00 90.75 187 GLN A C 1
ATOM 1440 O O . GLN A 1 187 ? -13.891 13.002 1.649 1.00 90.75 187 GLN A O 1
ATOM 1445 N N . HIS A 1 188 ? -13.707 13.990 -0.362 1.00 90.19 188 HIS A N 1
ATOM 1446 C CA . HIS A 1 188 ? -15.145 14.062 -0.653 1.00 90.19 188 HIS A CA 1
ATOM 1447 C C . HIS A 1 188 ? -15.761 12.707 -1.032 1.00 90.19 188 HIS A C 1
ATOM 1449 O O . HIS A 1 188 ? -16.977 12.575 -1.127 1.00 90.19 188 HIS A O 1
ATOM 1455 N N . GLY A 1 189 ? -14.930 11.673 -1.188 1.00 91.62 189 GLY A N 1
ATOM 1456 C CA . GLY A 1 189 ? -15.370 10.319 -1.491 1.00 91.62 189 GLY A CA 1
ATOM 1457 C C . GLY A 1 189 ? -15.463 10.019 -2.983 1.00 91.62 189 GLY A C 1
ATOM 1458 O O . GLY A 1 189 ? -15.975 8.956 -3.330 1.00 91.62 189 GLY A O 1
ATOM 1459 N N . ASP A 1 190 ? -14.954 10.881 -3.858 1.00 95.94 190 ASP A N 1
ATOM 1460 C CA . ASP A 1 190 ? -14.882 10.639 -5.302 1.00 95.94 190 ASP A CA 1
ATOM 1461 C C . ASP A 1 190 ? -13.685 9.769 -5.664 1.00 95.94 190 ASP A C 1
ATOM 1463 O O . ASP A 1 190 ? -12.650 9.808 -5.004 1.00 95.94 190 ASP A O 1
ATOM 1467 N N . VAL A 1 191 ? -13.814 8.987 -6.734 1.00 97.31 191 VAL A N 1
ATOM 1468 C CA . VAL A 1 191 ? -12.696 8.208 -7.276 1.00 97.31 191 VAL A CA 1
ATOM 1469 C C . VAL A 1 191 ? -12.118 8.968 -8.458 1.00 97.31 191 VAL A C 1
ATOM 1471 O O . VAL A 1 191 ? -12.824 9.227 -9.432 1.00 97.31 191 VAL A O 1
ATOM 1474 N N . MET A 1 192 ? -10.837 9.313 -8.383 1.00 96.88 192 MET A N 1
ATOM 1475 C CA . MET A 1 192 ? -10.143 10.090 -9.406 1.00 96.88 192 MET A CA 1
ATOM 1476 C C . MET A 1 192 ? -8.872 9.385 -9.853 1.00 96.88 192 MET A C 1
ATOM 1478 O O . MET A 1 192 ? -8.191 8.747 -9.057 1.00 96.88 192 MET A O 1
ATOM 1482 N N . LYS A 1 193 ? -8.529 9.534 -11.132 1.00 97.25 193 LYS A N 1
ATOM 1483 C CA . LYS A 1 193 ? -7.224 9.141 -11.662 1.00 97.25 193 LYS A CA 1
ATOM 1484 C C . LYS A 1 193 ? -6.321 10.371 -11.709 1.00 97.25 193 LYS A C 1
ATOM 1486 O O . LYS A 1 193 ? -6.692 11.381 -12.300 1.00 97.25 193 LYS A O 1
ATOM 1491 N N . ILE A 1 194 ? -5.155 10.274 -11.087 1.00 96.75 194 ILE A N 1
ATOM 1492 C CA . ILE A 1 194 ? -4.150 11.327 -10.998 1.00 96.75 194 ILE A CA 1
ATOM 1493 C C . ILE A 1 194 ? -2.932 10.893 -11.820 1.00 96.75 194 ILE A C 1
ATOM 1495 O O . ILE A 1 194 ? -2.366 9.839 -11.530 1.00 96.75 194 ILE A O 1
ATOM 1499 N N . PRO A 1 195 ? -2.492 11.679 -12.815 1.00 96.81 195 PRO A N 1
ATOM 1500 C CA . PRO A 1 195 ? -1.272 11.366 -13.547 1.00 96.81 195 PRO A CA 1
ATOM 1501 C C . PRO A 1 195 ? -0.047 11.500 -12.643 1.00 96.81 195 PRO A C 1
ATOM 1503 O O . PRO A 1 195 ? -0.006 12.373 -11.772 1.00 96.81 195 PRO A O 1
ATOM 1506 N N . VAL A 1 196 ? 0.987 10.689 -12.881 1.00 94.88 196 VAL A N 1
ATOM 1507 C CA . VAL A 1 196 ? 2.226 10.653 -12.075 1.00 94.88 196 VAL A CA 1
ATOM 1508 C C . VAL A 1 196 ? 2.838 12.043 -11.857 1.00 94.88 196 VAL A C 1
ATOM 1510 O O . VAL A 1 196 ? 3.237 12.389 -10.748 1.00 94.88 196 VAL A O 1
ATOM 1513 N N . LYS A 1 197 ? 2.798 12.911 -12.877 1.00 94.31 197 LYS A N 1
ATOM 1514 C CA . LYS A 1 197 ? 3.304 14.296 -12.814 1.00 94.31 197 LYS A CA 1
ATOM 1515 C C . LYS A 1 197 ? 2.602 15.152 -11.752 1.00 94.31 197 LYS A C 1
ATOM 1517 O O . LYS A 1 197 ? 3.168 16.121 -11.259 1.00 94.31 197 LYS A O 1
ATOM 1522 N N . SER A 1 198 ? 1.368 14.808 -11.391 1.00 96.00 198 SER A N 1
ATOM 1523 C CA . SER A 1 198 ? 0.565 15.498 -10.378 1.00 96.00 198 SER A CA 1
ATOM 1524 C C . SER A 1 198 ? 0.669 14.872 -8.983 1.00 96.00 198 SER A C 1
ATOM 1526 O O . SER A 1 198 ? 0.083 15.410 -8.040 1.00 96.00 198 SER A O 1
ATOM 1528 N N . MET A 1 199 ? 1.423 13.777 -8.829 1.00 95.81 199 MET A N 1
ATOM 1529 C CA . MET A 1 199 ? 1.648 13.109 -7.542 1.00 95.81 199 MET A CA 1
ATOM 1530 C C . MET A 1 199 ? 2.701 13.797 -6.670 1.00 95.81 199 MET A C 1
ATOM 1532 O O . MET A 1 199 ? 2.775 13.481 -5.486 1.00 95.81 199 MET A O 1
ATOM 1536 N N . ARG A 1 200 ? 3.465 14.758 -7.218 1.00 94.06 200 ARG A N 1
ATOM 1537 C CA . ARG A 1 200 ? 4.481 15.547 -6.489 1.00 94.06 200 ARG A CA 1
ATOM 1538 C C . ARG A 1 200 ? 5.423 14.650 -5.673 1.00 94.06 200 ARG A C 1
ATOM 1540 O O . ARG A 1 200 ? 5.559 14.823 -4.466 1.00 94.06 200 ARG A O 1
ATOM 1547 N N . PHE A 1 201 ? 5.983 13.641 -6.333 1.00 93.38 201 PHE A N 1
ATOM 1548 C CA . PHE A 1 201 ? 6.908 12.719 -5.694 1.00 93.38 201 PHE A CA 1
ATOM 1549 C C . PHE A 1 201 ? 8.235 13.409 -5.363 1.00 93.38 201 PHE A C 1
ATOM 1551 O O . PHE A 1 201 ? 8.778 14.148 -6.182 1.00 93.38 201 PHE A O 1
ATOM 1558 N N . GLU A 1 202 ? 8.745 13.140 -4.166 1.00 91.81 202 GLU A N 1
ATOM 1559 C CA . GLU A 1 202 ? 10.106 13.469 -3.729 1.00 91.81 202 GLU A CA 1
ATOM 1560 C C . GLU A 1 202 ? 10.709 12.222 -3.060 1.00 91.81 202 GLU A C 1
ATOM 1562 O O . GLU A 1 202 ? 10.080 11.159 -3.020 1.00 91.81 202 GLU A O 1
ATOM 1567 N N . TYR A 1 203 ? 11.918 12.345 -2.511 1.00 90.81 203 TYR A N 1
ATOM 1568 C CA . TYR A 1 203 ? 12.518 11.291 -1.697 1.00 90.81 203 TYR A CA 1
ATOM 1569 C C . TYR A 1 203 ? 11.626 10.973 -0.486 1.00 90.81 203 TYR A C 1
ATOM 1571 O O . TYR A 1 203 ? 11.378 11.850 0.343 1.00 90.81 203 TYR A O 1
ATOM 1579 N N . ASP A 1 204 ? 11.125 9.739 -0.422 1.00 92.50 204 ASP A N 1
ATOM 1580 C CA . ASP A 1 204 ? 10.201 9.221 0.594 1.00 92.50 204 ASP A CA 1
ATOM 1581 C C . ASP A 1 204 ? 8.872 9.991 0.752 1.00 92.50 204 ASP A C 1
ATOM 1583 O O . ASP A 1 204 ? 8.206 9.934 1.795 1.00 92.50 204 ASP A O 1
ATOM 1587 N N . LYS A 1 205 ? 8.449 10.727 -0.286 1.00 94.12 205 LYS A N 1
ATOM 1588 C CA . LYS A 1 205 ? 7.225 11.538 -0.238 1.00 94.12 205 LYS A CA 1
ATOM 1589 C C . LYS A 1 205 ? 6.358 11.406 -1.470 1.00 94.12 205 LYS A C 1
ATOM 1591 O O . LYS A 1 205 ? 6.831 11.305 -2.599 1.00 94.12 205 LYS A O 1
ATOM 1596 N N . SER A 1 206 ? 5.060 11.554 -1.229 1.00 96.75 206 SER A N 1
ATOM 1597 C CA . SER A 1 206 ? 4.042 11.772 -2.247 1.00 96.75 206 SER A CA 1
ATOM 1598 C C . SER A 1 206 ? 3.015 12.795 -1.766 1.00 96.75 206 SER A C 1
ATOM 1600 O O . SER A 1 206 ? 2.843 13.025 -0.565 1.00 96.75 206 SER A O 1
ATOM 1602 N N . ARG A 1 207 ? 2.242 13.354 -2.700 1.00 95.88 207 ARG A N 1
ATOM 1603 C CA . ARG A 1 207 ? 1.056 14.179 -2.414 1.00 95.88 207 ARG A CA 1
ATOM 1604 C C . ARG A 1 207 ? 0.094 13.526 -1.410 1.00 95.88 207 ARG A C 1
ATOM 1606 O O . ARG A 1 207 ? -0.604 14.239 -0.689 1.00 95.88 207 ARG A O 1
ATOM 1613 N N . LEU A 1 208 ? 0.022 12.196 -1.351 1.00 96.81 208 LEU A N 1
ATOM 1614 C CA . LEU A 1 208 ? -0.923 11.475 -0.490 1.00 96.81 208 LEU A CA 1
ATOM 1615 C C . LEU A 1 208 ? -0.680 11.742 1.001 1.00 96.81 208 LEU A C 1
ATOM 1617 O O . LEU A 1 208 ? -1.629 11.763 1.777 1.00 96.81 208 LEU A O 1
ATOM 1621 N N . GLN A 1 209 ? 0.561 12.047 1.389 1.00 95.75 209 GLN A N 1
ATOM 1622 C CA . GLN A 1 209 ? 0.922 12.358 2.776 1.00 95.75 209 GLN A CA 1
ATOM 1623 C C . GLN A 1 209 ? 0.300 13.666 3.292 1.00 95.75 209 GLN A C 1
ATOM 1625 O O . GLN A 1 209 ? 0.156 13.840 4.498 1.00 95.75 209 GLN A O 1
ATOM 1630 N N . THR A 1 210 ? -0.072 14.588 2.398 1.00 95.31 210 THR A N 1
ATOM 1631 C CA . THR A 1 210 ? -0.604 15.916 2.767 1.00 95.31 210 THR A CA 1
ATOM 1632 C C . THR A 1 210 ? -2.039 16.148 2.305 1.00 95.31 210 THR A C 1
ATOM 1634 O O . THR A 1 210 ? -2.763 16.935 2.904 1.00 95.31 210 THR A O 1
ATOM 1637 N N . SER A 1 211 ? -2.473 15.463 1.248 1.00 94.75 211 SER A N 1
ATOM 1638 C CA . SER A 1 211 ? -3.788 15.672 0.634 1.00 94.75 211 SER A CA 1
ATOM 1639 C C . SER A 1 211 ? -4.947 14.970 1.343 1.00 94.75 211 SER A C 1
ATOM 1641 O O . SER A 1 211 ? -6.096 15.296 1.052 1.00 94.75 211 SER A O 1
ATOM 1643 N N . GLY A 1 212 ? -4.689 13.994 2.222 1.00 92.88 212 GLY A N 1
ATOM 1644 C CA . GLY A 1 212 ? -5.737 13.169 2.846 1.00 92.88 212 GLY A CA 1
ATOM 1645 C C . GLY A 1 212 ? -6.467 12.227 1.872 1.00 92.88 212 GLY A C 1
ATOM 1646 O O . GLY A 1 212 ? -7.511 11.661 2.210 1.00 92.88 212 GLY A O 1
ATOM 1647 N N . GLU A 1 213 ? -5.949 12.081 0.652 1.00 96.50 213 GLU A N 1
ATOM 1648 C CA . GLU A 1 213 ? -6.441 11.152 -0.365 1.00 96.50 213 GLU A CA 1
ATOM 1649 C C . GLU A 1 213 ? -5.927 9.734 -0.084 1.00 96.50 213 GLU A C 1
ATOM 1651 O O . GLU A 1 213 ? -4.831 9.547 0.445 1.00 96.50 213 GLU A O 1
ATOM 1656 N N . ILE A 1 214 ? -6.717 8.723 -0.444 1.00 97.12 214 ILE A N 1
ATOM 1657 C CA . ILE A 1 214 ? -6.385 7.309 -0.214 1.00 97.12 214 ILE A CA 1
ATOM 1658 C C . ILE A 1 214 ? -6.130 6.634 -1.557 1.00 97.12 214 ILE A C 1
ATOM 1660 O O . ILE A 1 214 ? -6.967 6.731 -2.449 1.00 97.12 214 ILE A O 1
ATOM 1664 N N . VAL A 1 215 ? -5.008 5.927 -1.681 1.00 95.19 215 VAL A N 1
ATOM 1665 C CA . VAL A 1 215 ? -4.661 5.081 -2.837 1.00 95.19 215 VAL A CA 1
ATOM 1666 C C . VAL A 1 215 ? -5.128 3.640 -2.649 1.00 95.19 215 VAL A C 1
ATOM 1668 O O . VAL A 1 215 ? -4.986 3.090 -1.535 1.00 95.19 215 VAL A O 1
#

Radius of gyration: 20.12 Å; chains: 1; bounding box: 63×35×52 Å